Protein AF-A0A8S1RWG5-F1 (afdb_monomer)

Sequence (247 aa):
MQQREMSEEVRNANPYSRLMALKRMGIVENYQQIKEFTVLVVGVGGVGSVLCELLTRCGIGKLIMYDYDKVELANMNRHLIDASWRNCMFCICRLCCCQGVCSIITNNYGHYCSQNTLKYLLGFGQTTFFLGYNALADFFLKYAIMPNPECKDHNCLKRQNLNSEKLRLNKLQKRKEQSQQKQQIVHTENEWGIEVVPDDISINETQIQQQLLNQQPQQESQQQQTNNTNKDNNYLENLMNQLKSLQ

Mean predicted aligned error: 16.07 Å

Secondary structure (DSSP, 8-state):
----PPP----TT-TTHHHHHHHHTTS-TTGGGGGT-EEEEE--SHHHHHHHHHHHHTT-SEEEEE--PPP-GGGTTT-S--S-TTS-S--GGGGGGT--HHHHHHHHHHHHHHHHHHHHHHT-S---SEEEEETTTTEEEEE-PPPPTT-S-HHHHHHHHHHHHHHHHHHHHHHHHHTS--PPPPPS--TT------TT----HHHHHHHHHT-S-------------SSSHHHHHHHHHHHHTT-

pLDDT: mean 74.71, std 20.02, range [26.48, 96.38]

Radius of gyration: 32.74 Å; Cα contacts (8 Å, |Δi|>4): 174; chains: 1; bounding box: 59×53×99 Å

Organism: NCBI:txid65129

Structure (mmCIF, N/CA/C/O backbone):
data_AF-A0A8S1RWG5-F1
#
_entry.id   AF-A0A8S1RWG5-F1
#
loop_
_atom_site.group_PDB
_atom_site.id
_atom_site.type_symbol
_atom_site.label_atom_id
_atom_site.label_alt_id
_atom_site.label_comp_id
_atom_site.label_asym_id
_atom_site.label_entity_id
_atom_site.label_seq_id
_atom_site.pdbx_PDB_ins_code
_atom_site.Cartn_x
_atom_site.Cartn_y
_atom_site.Cartn_z
_atom_site.occupancy
_atom_site.B_iso_or_equiv
_atom_site.auth_seq_id
_atom_site.auth_comp_id
_atom_site.auth_asym_id
_atom_site.auth_atom_id
_atom_site.pdbx_PDB_model_num
ATOM 1 N N . MET A 1 1 ? -12.663 -18.186 -10.991 1.00 42.69 1 MET A N 1
ATOM 2 C CA . MET A 1 1 ? -12.024 -18.446 -9.682 1.00 42.69 1 MET A CA 1
ATOM 3 C C . MET A 1 1 ? -13.078 -18.227 -8.614 1.00 42.69 1 MET A C 1
ATOM 5 O O . MET A 1 1 ? -13.566 -17.113 -8.509 1.00 42.69 1 MET A O 1
ATOM 9 N N . GLN A 1 2 ? -13.495 -19.268 -7.893 1.00 44.81 2 GLN A N 1
ATOM 10 C CA . GLN A 1 2 ? -14.388 -19.096 -6.744 1.00 44.81 2 GLN A CA 1
ATOM 11 C C . GLN A 1 2 ? -13.654 -18.255 -5.694 1.00 44.81 2 GLN A C 1
ATOM 13 O O . GLN A 1 2 ? -12.581 -18.653 -5.234 1.00 44.81 2 GLN A O 1
ATOM 18 N N . GLN A 1 3 ? -14.193 -17.083 -5.354 1.00 53.53 3 GLN A N 1
ATOM 19 C CA . GLN A 1 3 ? -13.714 -16.298 -4.222 1.00 53.53 3 GLN A CA 1
ATOM 20 C C . GLN A 1 3 ? -13.961 -17.124 -2.957 1.00 53.53 3 GLN A C 1
ATOM 22 O O . GLN A 1 3 ? -15.071 -17.179 -2.442 1.00 53.53 3 GLN A O 1
ATOM 27 N N . ARG A 1 4 ? -12.930 -17.830 -2.482 1.00 63.19 4 ARG A N 1
ATOM 28 C CA . ARG A 1 4 ? -12.970 -18.445 -1.155 1.00 63.19 4 ARG A CA 1
ATOM 29 C C . ARG A 1 4 ? -12.973 -17.310 -0.138 1.00 63.19 4 ARG A C 1
ATOM 31 O O . ARG A 1 4 ? -11.985 -16.573 -0.038 1.00 63.19 4 ARG A O 1
ATOM 38 N N . GLU A 1 5 ? -14.087 -17.162 0.560 1.00 77.38 5 GLU A N 1
ATOM 39 C CA . GLU A 1 5 ? -14.247 -16.301 1.730 1.00 77.38 5 GLU A CA 1
ATOM 40 C C . GLU A 1 5 ? -13.073 -16.520 2.705 1.00 77.38 5 GLU A C 1
ATOM 42 O O . GLU A 1 5 ? -12.556 -17.636 2.821 1.00 77.38 5 GLU A O 1
ATOM 47 N N . MET A 1 6 ? -12.556 -15.459 3.335 1.00 83.19 6 MET A N 1
ATOM 48 C CA . MET A 1 6 ? -11.468 -15.621 4.308 1.00 83.19 6 MET A CA 1
ATOM 49 C C . MET A 1 6 ? -12.055 -15.949 5.673 1.00 83.19 6 MET A C 1
ATOM 51 O O . MET A 1 6 ? -12.774 -15.136 6.242 1.00 83.19 6 MET A O 1
ATOM 55 N N . SER A 1 7 ? -11.715 -17.117 6.216 1.00 84.75 7 SER A N 1
ATOM 56 C CA . SER A 1 7 ? -12.201 -17.514 7.533 1.00 84.75 7 SER A CA 1
ATOM 57 C C . SER A 1 7 ? -11.527 -16.715 8.651 1.00 84.75 7 SER A C 1
ATOM 59 O O . SER A 1 7 ? -10.312 -16.503 8.657 1.00 84.75 7 SER A O 1
ATOM 61 N N . GLU A 1 8 ? -12.320 -16.316 9.644 1.00 85.81 8 GLU A N 1
ATOM 62 C CA . GLU A 1 8 ? -11.833 -15.656 10.862 1.00 85.81 8 GLU A CA 1
ATOM 63 C C . GLU A 1 8 ? -11.403 -16.654 11.952 1.00 85.81 8 GLU A C 1
ATOM 65 O O . GLU A 1 8 ? -10.972 -16.268 13.040 1.00 85.81 8 GLU A O 1
ATOM 70 N N . GLU A 1 9 ? -11.550 -17.955 11.705 1.00 87.81 9 GLU A N 1
ATOM 71 C CA . GLU A 1 9 ? -11.233 -18.985 12.689 1.00 87.81 9 GLU A CA 1
ATOM 72 C C . GLU A 1 9 ? -9.752 -18.937 13.088 1.00 87.81 9 GLU A C 1
ATOM 74 O O . GLU A 1 9 ? -8.850 -18.987 12.243 1.00 87.81 9 GLU A O 1
ATOM 79 N N . VAL A 1 10 ? -9.497 -18.888 14.397 1.00 89.56 10 VAL A N 1
ATOM 80 C CA . VAL A 1 10 ? -8.142 -18.909 14.954 1.00 89.56 10 VAL A CA 1
ATOM 81 C C . VAL A 1 10 ? -7.697 -20.362 15.062 1.00 89.56 10 VAL A C 1
ATOM 83 O O . VAL A 1 10 ? -7.923 -21.037 16.061 1.00 89.56 10 VAL A O 1
ATOM 86 N N . ARG A 1 11 ? -7.103 -20.861 13.979 1.00 88.50 11 ARG A N 1
ATOM 87 C CA . ARG A 1 11 ? -6.517 -22.202 13.888 1.00 88.50 11 ARG A CA 1
ATOM 88 C C . ARG A 1 11 ? -5.131 -22.101 13.270 1.00 88.50 11 ARG A C 1
ATOM 90 O O . ARG A 1 11 ? -4.918 -21.286 12.377 1.00 88.50 11 ARG A O 1
ATOM 97 N N . ASN A 1 12 ? -4.224 -22.991 13.666 1.00 84.94 12 ASN A N 1
ATOM 98 C CA . ASN A 1 12 ? -2.865 -23.038 13.111 1.00 84.94 12 ASN A CA 1
ATOM 99 C C . ASN A 1 12 ? -2.847 -23.281 11.592 1.00 84.94 12 ASN A C 1
ATOM 101 O O . ASN A 1 12 ? -1.947 -22.812 10.905 1.00 84.94 12 ASN A O 1
ATOM 105 N N . ALA A 1 13 ? -3.859 -23.974 11.061 1.00 88.38 13 ALA A N 1
ATOM 106 C CA . ALA A 1 13 ? -4.005 -24.222 9.629 1.00 88.38 13 ALA A CA 1
ATOM 107 C C . ALA A 1 13 ? -4.481 -22.994 8.828 1.00 88.38 13 ALA A C 1
ATOM 109 O O . ALA A 1 13 ? -4.369 -22.998 7.605 1.00 88.38 13 ALA A O 1
ATOM 110 N N . ASN A 1 14 ? -5.028 -21.958 9.482 1.00 88.19 14 ASN A N 1
ATOM 111 C CA . ASN A 1 14 ? -5.527 -20.762 8.807 1.00 88.19 14 ASN A CA 1
ATOM 112 C C . ASN A 1 14 ? -4.427 -19.684 8.724 1.00 88.19 14 ASN A C 1
ATOM 114 O O . ASN A 1 14 ? -4.147 -19.025 9.737 1.00 88.19 14 ASN A O 1
ATOM 118 N N . PRO A 1 15 ? -3.845 -19.428 7.535 1.00 86.12 15 PRO A N 1
ATOM 119 C CA . PRO A 1 15 ? -2.796 -18.422 7.375 1.00 86.12 15 PRO A CA 1
ATOM 120 C C . PRO A 1 15 ? -3.308 -16.987 7.581 1.00 86.12 15 PRO A C 1
ATOM 122 O O . PRO A 1 15 ? -2.517 -16.103 7.904 1.00 86.12 15 PRO A O 1
ATOM 125 N N . TYR A 1 16 ? -4.618 -16.749 7.445 1.00 89.00 16 TYR A N 1
ATOM 126 C CA . TYR A 1 16 ? -5.237 -15.425 7.570 1.00 89.00 16 TYR A CA 1
ATOM 127 C C . TYR A 1 16 ? -5.760 -15.122 8.977 1.00 89.00 16 TYR A C 1
ATOM 129 O O . TYR A 1 16 ? -6.213 -14.008 9.223 1.00 89.00 16 TYR A O 1
ATOM 137 N N . SER A 1 17 ? -5.673 -16.070 9.916 1.00 90.00 17 SER A N 1
ATOM 138 C CA . SER A 1 17 ? -6.213 -15.934 11.279 1.00 90.00 17 SER A CA 1
ATOM 139 C C . SER A 1 17 ? -5.764 -14.644 11.979 1.00 90.00 17 SER A C 1
ATOM 141 O O . SER A 1 17 ? -6.580 -13.917 12.543 1.00 90.00 17 SER A O 1
ATOM 143 N N . ARG A 1 18 ? -4.470 -14.312 11.886 1.00 90.00 18 ARG A N 1
ATOM 144 C CA . ARG A 1 18 ? -3.895 -13.088 12.473 1.00 90.00 18 ARG A CA 1
ATOM 145 C C . ARG A 1 18 ? -4.271 -11.820 11.712 1.00 90.00 18 ARG A C 1
ATOM 147 O O . ARG A 1 18 ? -4.408 -10.769 12.323 1.00 90.00 18 ARG A O 1
ATOM 154 N N . LEU A 1 19 ? -4.457 -11.910 10.398 1.00 90.31 19 LEU A N 1
ATOM 155 C CA . LEU A 1 19 ? -4.875 -10.769 9.582 1.00 90.31 19 LEU A CA 1
ATOM 156 C C . LEU A 1 19 ? -6.341 -10.419 9.854 1.00 90.31 19 LEU A C 1
ATOM 158 O O . LEU A 1 19 ? -6.677 -9.251 10.015 1.00 90.31 19 LEU A O 1
ATOM 162 N N . MET A 1 20 ? -7.190 -11.431 10.035 1.00 89.12 20 MET A N 1
ATOM 163 C CA . MET A 1 20 ? -8.587 -11.246 10.427 1.00 89.12 20 MET A CA 1
ATOM 164 C C . MET A 1 20 ? -8.773 -10.750 11.858 1.00 89.12 20 MET A C 1
ATOM 166 O O . MET A 1 20 ? -9.795 -10.139 12.166 1.00 89.12 20 MET A O 1
ATOM 170 N N . ALA A 1 21 ? -7.775 -10.913 12.726 1.00 89.62 21 ALA A N 1
ATOM 171 C CA . ALA A 1 21 ? -7.805 -10.291 14.044 1.00 89.62 21 ALA A CA 1
ATOM 172 C C . ALA A 1 21 ? -7.858 -8.751 13.965 1.00 89.62 21 ALA A C 1
ATOM 174 O O . ALA A 1 21 ? -8.457 -8.133 14.840 1.00 89.62 21 ALA A O 1
ATOM 175 N N . LEU A 1 22 ? -7.337 -8.129 12.896 1.00 89.44 22 LEU A N 1
ATOM 176 C CA . LEU A 1 22 ? -7.429 -6.674 12.686 1.00 89.44 22 LEU A CA 1
ATOM 177 C C . LEU A 1 22 ? -8.878 -6.185 12.574 1.00 89.44 22 LEU A C 1
ATOM 179 O O . LEU A 1 22 ? -9.184 -5.070 12.996 1.00 89.44 22 LEU A O 1
ATOM 183 N N . LYS A 1 23 ? -9.769 -7.036 12.050 1.00 89.19 23 LYS A N 1
ATOM 184 C CA . LYS A 1 23 ? -11.208 -6.773 12.012 1.00 89.19 23 LYS A CA 1
ATOM 185 C C . LYS A 1 23 ? -11.819 -6.804 13.406 1.00 89.19 23 LYS A C 1
ATOM 187 O O . LYS A 1 23 ? -12.571 -5.910 13.772 1.00 89.19 23 LYS A O 1
ATOM 192 N N . ARG A 1 24 ? -11.429 -7.785 14.225 1.00 87.69 24 ARG A N 1
ATOM 193 C CA . ARG A 1 24 ? -11.888 -7.904 15.621 1.00 87.69 24 ARG A CA 1
ATOM 194 C C . ARG A 1 24 ? -11.402 -6.764 16.509 1.00 87.69 24 ARG A C 1
ATOM 196 O O . ARG A 1 24 ? -12.114 -6.361 17.415 1.00 87.69 24 ARG A O 1
ATOM 203 N N . MET A 1 25 ? -10.209 -6.243 16.236 1.00 89.25 25 MET A N 1
ATOM 204 C CA . MET A 1 25 ? -9.644 -5.088 16.939 1.00 89.25 25 MET A CA 1
ATOM 205 C C . MET A 1 25 ? -10.265 -3.751 16.502 1.00 89.25 25 MET A C 1
ATOM 207 O O . MET A 1 25 ? -9.898 -2.717 17.049 1.00 89.25 25 MET A O 1
ATOM 211 N N . GLY A 1 26 ? -11.155 -3.743 15.503 1.00 87.50 26 GLY A N 1
ATOM 212 C CA . GLY A 1 26 ? -11.757 -2.514 14.982 1.00 87.50 26 GLY A CA 1
ATOM 213 C C . GLY A 1 26 ? -10.783 -1.618 14.209 1.00 87.50 26 GLY A C 1
ATOM 214 O O . GLY A 1 26 ? -11.079 -0.450 13.989 1.00 87.50 26 GLY A O 1
ATOM 215 N N . ILE A 1 27 ? -9.622 -2.140 13.791 1.00 90.31 27 ILE A N 1
ATOM 216 C CA . ILE A 1 27 ? -8.643 -1.374 13.001 1.00 90.31 27 ILE A CA 1
ATOM 217 C C . ILE A 1 27 ? -9.101 -1.290 11.542 1.00 90.31 27 ILE A C 1
ATOM 219 O O . ILE A 1 27 ? -8.964 -0.248 10.908 1.00 90.31 27 ILE A O 1
ATOM 223 N N . VAL A 1 28 ? -9.628 -2.394 11.005 1.00 90.19 28 VAL A N 1
ATOM 224 C CA . VAL A 1 28 ? -10.109 -2.495 9.622 1.00 90.19 28 VAL A CA 1
ATOM 225 C C . VAL A 1 28 ? -11.505 -3.100 9.624 1.00 90.19 28 VAL A C 1
ATOM 227 O O . VAL A 1 28 ? -11.661 -4.257 9.993 1.00 90.19 28 VAL A O 1
ATOM 230 N N . GLU A 1 29 ? -12.515 -2.367 9.162 1.00 87.62 29 GLU A N 1
ATOM 231 C CA . GLU A 1 29 ? -13.905 -2.852 9.167 1.00 87.62 29 GLU A CA 1
ATOM 232 C C . GLU A 1 29 ? -14.101 -4.093 8.282 1.00 87.62 29 GLU A C 1
ATOM 234 O O . GLU A 1 29 ? -14.729 -5.075 8.685 1.00 87.62 29 GLU A O 1
ATOM 239 N N . ASN A 1 30 ? -13.528 -4.076 7.074 1.00 89.69 30 ASN A N 1
ATOM 240 C CA . ASN A 1 30 ? -13.668 -5.159 6.108 1.00 89.69 30 ASN A CA 1
ATOM 241 C C . ASN A 1 30 ? -12.330 -5.543 5.465 1.00 89.69 30 ASN A C 1
ATOM 243 O O . ASN A 1 30 ? -12.013 -5.163 4.340 1.00 89.69 30 ASN A O 1
ATOM 247 N N . TYR A 1 31 ? -11.552 -6.368 6.169 1.00 91.56 31 TYR A N 1
ATOM 248 C CA . TYR A 1 31 ? -10.275 -6.865 5.649 1.00 91.56 31 TYR A CA 1
ATOM 249 C C . TYR A 1 31 ? -10.434 -7.710 4.370 1.00 91.56 31 TYR A C 1
ATOM 251 O O . TYR A 1 31 ? -9.518 -7.786 3.554 1.00 91.56 31 TYR A O 1
ATOM 259 N N . GLN A 1 32 ? -11.597 -8.337 4.150 1.00 90.62 32 GLN A N 1
ATOM 260 C CA . GLN A 1 32 ? -11.806 -9.232 3.010 1.00 90.62 32 GLN A CA 1
ATOM 261 C C . GLN A 1 32 ? -11.739 -8.531 1.650 1.00 90.62 32 GLN A C 1
ATOM 263 O O . GLN A 1 32 ? -11.340 -9.164 0.668 1.00 90.62 32 GLN A O 1
ATOM 268 N N . GLN A 1 33 ? -12.011 -7.224 1.614 1.00 91.50 33 GLN A N 1
ATOM 269 C CA . GLN A 1 33 ? -11.885 -6.388 0.417 1.00 91.50 33 GLN A CA 1
ATOM 270 C C . GLN A 1 33 ? -10.485 -6.441 -0.208 1.00 91.50 33 GLN A C 1
ATOM 272 O O . GLN A 1 33 ? -10.346 -6.216 -1.408 1.00 91.50 33 GLN A O 1
ATOM 277 N N . ILE A 1 34 ? -9.443 -6.826 0.547 1.00 93.25 34 ILE A N 1
ATOM 278 C CA . ILE A 1 34 ? -8.084 -6.959 0.001 1.00 93.25 34 ILE A CA 1
ATOM 279 C C . ILE A 1 34 ? -8.013 -7.911 -1.209 1.00 93.25 34 ILE A C 1
ATOM 281 O O . ILE A 1 34 ? -7.196 -7.721 -2.110 1.00 93.25 34 ILE A O 1
ATOM 285 N N . LYS A 1 35 ? -8.922 -8.892 -1.282 1.00 92.06 35 LYS A N 1
ATOM 286 C CA . LYS A 1 35 ? -9.007 -9.867 -2.378 1.00 92.06 35 LYS A CA 1
ATOM 287 C C . LYS A 1 35 ? -9.623 -9.316 -3.663 1.00 92.06 35 LYS A C 1
ATOM 289 O O . LYS A 1 35 ? -9.551 -9.978 -4.694 1.00 92.06 35 LYS A O 1
ATOM 294 N N . GLU A 1 36 ? -10.250 -8.149 -3.617 1.00 93.75 36 GLU A N 1
ATOM 295 C CA . GLU A 1 36 ? -10.865 -7.517 -4.789 1.00 93.75 36 GLU A CA 1
ATOM 296 C C . GLU A 1 36 ? -9.874 -6.607 -5.517 1.00 93.75 36 GLU A C 1
ATOM 298 O O . GLU A 1 36 ? -9.983 -6.382 -6.724 1.00 93.75 36 GLU A O 1
ATOM 303 N N . PHE A 1 37 ? -8.859 -6.120 -4.803 1.00 95.44 37 PHE A N 1
ATOM 304 C CA . PHE A 1 37 ? -7.878 -5.213 -5.369 1.00 95.44 37 PHE A CA 1
ATOM 305 C C . PHE A 1 37 ? -6.845 -5.934 -6.238 1.00 95.44 37 PHE A C 1
ATOM 307 O O . PHE A 1 37 ? -6.380 -7.042 -5.951 1.00 95.44 37 PHE A O 1
ATOM 314 N N . THR A 1 38 ? -6.456 -5.247 -7.311 1.00 96.19 38 THR A N 1
ATOM 315 C CA . THR A 1 38 ? -5.342 -5.629 -8.178 1.00 96.19 38 THR A CA 1
ATOM 316 C C . THR A 1 38 ? -4.241 -4.587 -8.057 1.00 96.19 38 THR A C 1
ATOM 318 O O . THR A 1 38 ? -4.502 -3.398 -8.232 1.00 96.19 38 THR A O 1
ATOM 321 N N . VAL A 1 39 ? -3.012 -5.026 -7.788 1.00 95.75 39 VAL A N 1
ATOM 322 C CA . VAL A 1 39 ? -1.841 -4.143 -7.681 1.00 95.75 39 VAL A CA 1
ATOM 323 C C . VAL A 1 39 ? -0.865 -4.460 -8.809 1.00 95.75 39 VAL A C 1
ATOM 325 O O . VAL A 1 39 ? -0.524 -5.620 -9.028 1.00 95.75 39 VAL A O 1
ATOM 328 N N . LEU A 1 40 ? -0.421 -3.427 -9.528 1.00 96.38 40 LEU A N 1
ATOM 329 C CA . LEU A 1 40 ? 0.671 -3.506 -10.499 1.00 96.38 40 LEU A CA 1
ATOM 330 C C . LEU A 1 40 ? 1.962 -3.019 -9.834 1.00 96.38 40 LEU A C 1
ATOM 332 O O . LEU A 1 40 ? 2.017 -1.887 -9.357 1.00 96.38 40 LEU A O 1
ATOM 336 N N . VAL A 1 41 ? 2.994 -3.857 -9.838 1.00 93.75 41 VAL A N 1
ATOM 337 C CA . VAL A 1 41 ? 4.344 -3.530 -9.375 1.00 93.75 41 VAL A CA 1
ATOM 338 C C . VAL A 1 41 ? 5.266 -3.492 -10.589 1.00 93.75 41 VAL A C 1
ATOM 340 O O . VAL A 1 41 ? 5.422 -4.490 -11.293 1.00 93.75 41 VAL A O 1
ATOM 343 N N . VAL A 1 42 ? 5.858 -2.325 -10.838 1.00 94.94 42 VAL A N 1
ATOM 344 C CA . VAL A 1 42 ? 6.838 -2.105 -11.908 1.00 94.94 42 VAL A CA 1
ATOM 345 C C . VAL A 1 42 ? 8.224 -2.034 -11.272 1.00 94.94 42 VAL A C 1
ATOM 347 O O . VAL A 1 42 ? 8.480 -1.147 -10.460 1.00 94.94 42 VAL A O 1
ATOM 350 N N . GLY A 1 43 ? 9.092 -2.977 -11.631 1.00 90.75 43 GLY A N 1
ATOM 351 C CA . GLY A 1 43 ? 10.394 -3.219 -11.014 1.00 90.75 43 GLY A CA 1
ATOM 352 C C . GLY A 1 43 ? 10.291 -4.154 -9.807 1.00 90.75 43 GLY A C 1
ATOM 353 O O . GLY A 1 43 ? 9.877 -3.746 -8.721 1.00 90.75 43 GLY A O 1
ATOM 354 N N . VAL A 1 44 ? 10.724 -5.405 -9.968 1.00 88.06 44 VAL A N 1
ATOM 355 C CA . VAL A 1 44 ? 10.771 -6.450 -8.928 1.00 88.06 44 VAL A CA 1
ATOM 356 C C . VAL A 1 44 ? 12.211 -6.606 -8.423 1.00 88.06 44 VAL A C 1
ATOM 358 O O . VAL A 1 44 ? 12.742 -7.699 -8.247 1.00 88.06 44 VAL A O 1
ATOM 361 N N . GLY A 1 45 ? 12.822 -5.449 -8.150 1.00 84.69 45 GLY A N 1
ATOM 362 C CA . GLY A 1 45 ? 14.161 -5.303 -7.592 1.00 84.69 45 GLY A CA 1
ATOM 363 C C . GLY A 1 45 ? 14.256 -5.713 -6.114 1.00 84.69 45 GLY A C 1
ATOM 364 O O . GLY A 1 45 ? 13.433 -6.460 -5.584 1.00 84.69 45 GLY A O 1
ATOM 365 N N . GLY A 1 46 ? 15.193 -5.117 -5.370 1.00 83.94 46 GLY A N 1
ATOM 366 C CA . GLY A 1 46 ? 15.283 -5.346 -3.920 1.00 83.94 46 GLY A CA 1
ATOM 367 C C . GLY A 1 46 ? 14.021 -4.925 -3.156 1.00 83.94 46 GLY A C 1
ATOM 368 O O . GLY A 1 46 ? 13.402 -5.736 -2.480 1.00 83.94 46 GLY A O 1
ATOM 369 N N . VAL A 1 47 ? 13.554 -3.686 -3.345 1.00 89.62 47 VAL A N 1
ATOM 370 C CA . VAL A 1 47 ? 12.312 -3.197 -2.703 1.00 89.62 47 VAL A CA 1
ATOM 371 C C . VAL A 1 47 ? 11.068 -3.874 -3.289 1.00 89.62 47 VAL A C 1
ATOM 373 O O . VAL A 1 47 ? 10.155 -4.251 -2.557 1.00 89.62 47 VAL A O 1
ATOM 376 N N . GLY A 1 48 ? 11.031 -4.027 -4.617 1.00 89.38 48 GLY A N 1
ATOM 377 C CA . GLY A 1 48 ? 9.880 -4.573 -5.334 1.00 89.38 48 GLY A CA 1
ATOM 378 C C . GLY A 1 48 ? 9.598 -6.034 -4.991 1.00 89.38 48 GLY A C 1
ATOM 379 O O . GLY A 1 48 ? 8.441 -6.391 -4.783 1.00 89.38 48 GLY A O 1
ATOM 380 N N . SER A 1 49 ? 10.639 -6.864 -4.861 1.00 87.50 49 SER A N 1
ATOM 381 C CA . SER A 1 49 ? 10.490 -8.271 -4.465 1.00 87.50 49 SER A CA 1
ATOM 382 C C . SER A 1 49 ? 9.894 -8.418 -3.061 1.00 87.50 49 SER A C 1
ATOM 384 O O . SER A 1 49 ? 8.936 -9.172 -2.885 1.00 87.50 49 SER A O 1
ATOM 386 N N . VAL A 1 50 ? 10.365 -7.625 -2.092 1.00 89.69 50 VAL A N 1
ATOM 387 C CA . VAL A 1 50 ? 9.815 -7.587 -0.724 1.00 89.69 50 VAL A CA 1
ATOM 388 C C . VAL A 1 50 ? 8.364 -7.107 -0.727 1.00 89.69 50 VAL A C 1
ATOM 390 O O . VAL A 1 50 ? 7.501 -7.720 -0.102 1.00 89.69 50 VAL A O 1
ATOM 393 N N . LEU A 1 51 ? 8.059 -6.035 -1.466 1.00 92.56 51 LEU A N 1
ATOM 394 C CA . LEU A 1 51 ? 6.694 -5.519 -1.593 1.00 92.56 51 LEU A CA 1
ATOM 395 C C . LEU A 1 51 ? 5.737 -6.586 -2.144 1.00 92.56 51 LEU A C 1
ATOM 397 O O . LEU A 1 51 ? 4.651 -6.782 -1.597 1.00 92.56 51 LEU A O 1
ATOM 401 N N . CYS A 1 52 ? 6.143 -7.289 -3.204 1.00 91.81 52 CYS A N 1
ATOM 402 C CA . CYS A 1 52 ? 5.352 -8.355 -3.813 1.00 91.81 52 CYS A CA 1
ATOM 403 C C . CYS A 1 52 ? 5.079 -9.495 -2.826 1.00 91.81 52 CYS A C 1
ATOM 405 O O . CYS A 1 52 ? 3.942 -9.963 -2.724 1.00 91.81 52 CYS A O 1
ATOM 407 N N . GLU A 1 53 ? 6.095 -9.917 -2.071 1.00 89.19 53 GLU A N 1
ATOM 408 C CA . GLU A 1 53 ? 5.946 -10.953 -1.051 1.00 89.19 53 GLU A CA 1
ATOM 409 C C . GLU A 1 53 ? 4.952 -10.525 0.037 1.00 89.19 53 GLU A C 1
ATOM 411 O O . GLU A 1 53 ? 4.017 -11.266 0.350 1.00 89.19 53 GLU A O 1
ATOM 416 N N . LEU A 1 54 ? 5.113 -9.319 0.588 1.00 92.31 54 LEU A N 1
ATOM 417 C CA . LEU A 1 54 ? 4.256 -8.807 1.657 1.00 92.31 54 LEU A CA 1
ATOM 418 C C . LEU A 1 54 ? 2.799 -8.682 1.201 1.00 92.31 54 LEU A C 1
ATOM 420 O O . LEU A 1 54 ? 1.901 -9.164 1.890 1.00 92.31 54 LEU A O 1
ATOM 424 N N . LEU A 1 55 ? 2.553 -8.120 0.014 1.00 92.88 55 LEU A N 1
ATOM 425 C CA . LEU A 1 55 ? 1.201 -8.018 -0.546 1.00 92.88 55 LEU A CA 1
ATOM 426 C C . LEU A 1 55 ? 0.573 -9.397 -0.790 1.00 92.88 55 LEU A C 1
ATOM 428 O O . LEU A 1 55 ? -0.614 -9.595 -0.521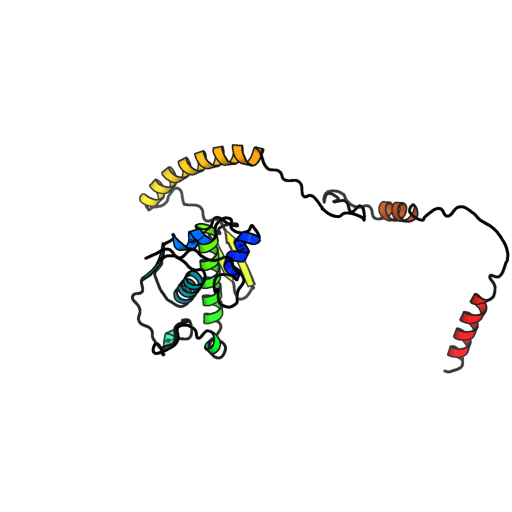 1.00 92.88 55 LEU A O 1
ATOM 432 N N . THR A 1 56 ? 1.371 -10.368 -1.241 1.00 92.25 56 THR A N 1
ATOM 433 C CA . THR A 1 56 ? 0.919 -11.754 -1.426 1.00 92.25 56 THR A CA 1
ATOM 434 C C . THR A 1 56 ? 0.541 -12.393 -0.088 1.00 92.25 56 THR A C 1
ATOM 436 O O . THR A 1 56 ? -0.515 -13.016 0.019 1.00 92.25 56 THR A O 1
ATOM 439 N N . ARG A 1 57 ? 1.345 -12.187 0.964 1.00 91.31 57 ARG A N 1
ATOM 440 C CA . ARG A 1 57 ? 1.060 -12.669 2.330 1.00 91.31 57 ARG A CA 1
ATOM 441 C C . ARG A 1 57 ? -0.196 -12.037 2.927 1.00 91.31 57 ARG A C 1
ATOM 443 O O . ARG A 1 57 ? -0.934 -12.721 3.630 1.00 91.31 57 ARG A O 1
ATOM 450 N N . CYS A 1 58 ? -0.462 -10.769 2.620 1.00 91.81 58 CYS A N 1
ATOM 451 C CA . CYS A 1 58 ? -1.698 -10.086 3.010 1.00 91.81 58 CYS A CA 1
ATOM 452 C C . CYS A 1 58 ? -2.939 -10.599 2.264 1.00 91.81 58 CYS A C 1
ATOM 454 O O . CYS A 1 58 ? -4.058 -10.302 2.670 1.00 91.81 58 CYS A O 1
ATOM 456 N N . GLY A 1 59 ? -2.762 -11.387 1.200 1.00 91.38 59 GLY A N 1
ATOM 457 C CA . GLY A 1 59 ? -3.866 -11.956 0.434 1.00 91.38 59 GLY A CA 1
ATOM 458 C C . GLY A 1 59 ? -4.461 -10.992 -0.588 1.00 91.38 59 GLY A C 1
ATOM 459 O O . GLY A 1 59 ? -5.676 -11.014 -0.788 1.00 91.38 59 GLY A O 1
ATOM 460 N N . ILE A 1 60 ? -3.629 -10.159 -1.230 1.00 93.75 60 ILE A N 1
ATOM 461 C CA . ILE A 1 60 ? -4.065 -9.332 -2.362 1.00 93.75 60 ILE A CA 1
ATOM 462 C C . ILE A 1 60 ? -4.708 -10.203 -3.452 1.00 93.75 60 ILE A C 1
ATOM 464 O O . ILE A 1 60 ? -4.238 -11.306 -3.735 1.00 93.75 60 ILE A O 1
ATOM 468 N N . GLY A 1 61 ? -5.783 -9.711 -4.067 1.00 92.38 61 GLY A N 1
ATOM 469 C CA . GLY A 1 61 ? -6.545 -10.467 -5.063 1.00 92.38 61 GLY A CA 1
ATOM 470 C C . GLY A 1 61 ? -5.727 -10.872 -6.281 1.00 92.38 61 GLY A C 1
ATOM 471 O O . GLY A 1 61 ? -5.690 -12.040 -6.672 1.00 92.38 61 GLY A O 1
ATOM 472 N N . LYS A 1 62 ? -5.061 -9.888 -6.886 1.00 94.19 62 LYS A N 1
ATOM 473 C CA . LYS A 1 62 ? -4.200 -10.097 -8.050 1.00 94.19 62 LYS A CA 1
ATOM 474 C C . LYS A 1 62 ? -2.988 -9.180 -7.984 1.00 94.19 62 LYS A C 1
ATOM 476 O O . LYS A 1 62 ? -3.114 -7.974 -7.784 1.00 94.19 62 LYS A O 1
ATOM 481 N N . LEU A 1 63 ? -1.815 -9.756 -8.214 1.00 93.69 63 LEU A N 1
ATOM 482 C CA . LEU A 1 63 ? -0.563 -9.024 -8.333 1.00 93.69 63 LEU A CA 1
ATOM 483 C C . LEU A 1 63 ? -0.067 -9.135 -9.775 1.00 93.69 63 LEU A C 1
ATOM 485 O O . LEU A 1 63 ? 0.069 -10.236 -10.306 1.00 93.69 63 LEU A O 1
ATOM 489 N N . ILE A 1 64 ? 0.159 -7.995 -10.421 1.00 94.38 64 ILE A N 1
ATOM 490 C CA . ILE A 1 64 ? 0.772 -7.915 -11.746 1.00 94.38 64 ILE A CA 1
ATOM 491 C C . ILE A 1 64 ? 2.187 -7.399 -11.534 1.00 94.38 64 ILE A C 1
ATOM 493 O O . ILE A 1 64 ? 2.375 -6.349 -10.931 1.00 94.38 64 ILE A O 1
ATOM 497 N N . MET A 1 65 ? 3.174 -8.145 -12.008 1.00 92.75 65 MET A N 1
ATOM 498 C CA . MET A 1 65 ? 4.584 -7.797 -11.877 1.00 92.75 65 MET A CA 1
ATOM 499 C C . MET A 1 65 ? 5.153 -7.529 -13.264 1.00 92.75 65 MET A C 1
ATOM 501 O O . MET A 1 65 ? 4.930 -8.321 -14.180 1.00 92.75 65 MET A O 1
ATOM 505 N N . TYR A 1 66 ? 5.868 -6.419 -13.416 1.00 92.56 66 TYR A N 1
ATOM 506 C CA . TYR A 1 66 ? 6.562 -6.067 -14.648 1.00 92.56 66 TYR A CA 1
ATOM 507 C C . TYR A 1 66 ? 8.015 -5.723 -14.332 1.00 92.56 66 TYR A C 1
ATOM 509 O O . TYR A 1 66 ? 8.273 -4.749 -13.628 1.00 92.56 66 TYR A O 1
ATOM 517 N N . ASP A 1 67 ? 8.950 -6.513 -14.851 1.00 89.88 67 ASP A N 1
ATOM 518 C CA . ASP A 1 67 ? 10.388 -6.272 -14.749 1.00 89.88 67 ASP A CA 1
ATOM 519 C C . ASP A 1 67 ? 11.056 -6.613 -16.086 1.00 89.88 67 ASP A C 1
ATOM 521 O O . ASP A 1 67 ? 10.629 -7.543 -16.773 1.00 89.88 67 ASP A O 1
ATOM 525 N N . TYR A 1 68 ? 12.064 -5.834 -16.464 1.00 88.00 68 TYR A N 1
ATOM 526 C CA . TYR A 1 68 ? 12.849 -6.048 -17.679 1.00 88.00 68 TYR A CA 1
ATOM 527 C C . TYR A 1 68 ? 14.191 -6.734 -17.381 1.00 88.00 68 TYR A C 1
ATOM 529 O O . TYR A 1 68 ? 14.795 -7.327 -18.278 1.00 88.00 68 TYR A O 1
ATOM 537 N N . ASP A 1 69 ? 14.645 -6.684 -16.128 1.00 82.50 69 ASP A N 1
ATOM 538 C CA . ASP A 1 69 ? 15.950 -7.198 -15.733 1.00 82.50 69 ASP A CA 1
ATOM 539 C C . ASP A 1 69 ? 15.919 -8.707 -15.451 1.00 82.50 69 ASP A C 1
ATOM 541 O O . ASP A 1 69 ? 14.895 -9.304 -15.106 1.00 82.50 69 ASP A O 1
ATOM 545 N N . LYS A 1 70 ? 17.083 -9.348 -15.595 1.00 79.12 70 LYS A N 1
ATOM 546 C CA . LYS A 1 70 ? 17.289 -10.755 -15.230 1.00 79.12 70 LYS A CA 1
ATOM 547 C C . LYS A 1 70 ? 17.908 -10.860 -13.838 1.00 79.12 70 LYS A C 1
ATOM 549 O O . LYS A 1 70 ? 18.644 -9.983 -13.389 1.00 79.12 70 LYS A O 1
ATOM 554 N N . VAL A 1 71 ? 17.633 -11.971 -13.155 1.00 77.19 71 VAL A N 1
ATOM 555 C CA . VAL A 1 71 ? 18.256 -12.265 -11.860 1.00 77.19 71 VAL A CA 1
ATOM 556 C C . VAL A 1 71 ? 19.725 -12.624 -12.081 1.00 77.19 71 VAL A C 1
ATOM 558 O O . VAL A 1 71 ? 20.040 -13.581 -12.786 1.00 77.19 71 VAL A O 1
ATOM 561 N N . GLU A 1 72 ? 20.615 -11.865 -11.448 1.00 74.56 72 GLU A N 1
ATOM 562 C CA . GLU A 1 72 ? 22.065 -12.058 -11.496 1.00 74.56 72 GLU A CA 1
ATOM 563 C C . GLU A 1 72 ? 22.623 -12.253 -10.085 1.00 74.56 72 GLU A C 1
ATOM 565 O O . GLU A 1 72 ? 22.083 -11.723 -9.111 1.00 74.56 72 GLU A O 1
ATOM 570 N N . LEU A 1 73 ? 23.751 -12.962 -9.967 1.00 73.50 73 LEU A N 1
ATOM 571 C CA . LEU A 1 73 ? 24.397 -13.231 -8.675 1.00 73.50 73 LEU A CA 1
ATOM 572 C C . LEU A 1 73 ? 24.792 -11.948 -7.927 1.00 73.50 73 LEU A C 1
ATOM 574 O O . LEU A 1 73 ? 24.671 -11.887 -6.706 1.00 73.50 73 LEU A O 1
ATOM 578 N N . ALA A 1 74 ? 25.181 -10.895 -8.652 1.00 69.62 74 ALA A N 1
ATOM 579 C CA . ALA A 1 74 ? 25.475 -9.582 -8.073 1.00 69.62 74 ALA A CA 1
ATOM 580 C C . ALA A 1 74 ? 24.260 -8.950 -7.369 1.00 69.62 74 ALA A C 1
ATOM 582 O O . ALA A 1 74 ? 24.413 -8.071 -6.524 1.00 69.62 74 ALA A O 1
ATOM 583 N N . ASN A 1 75 ? 23.051 -9.409 -7.697 1.00 68.44 75 ASN A N 1
ATOM 584 C CA . ASN A 1 75 ? 21.803 -8.868 -7.188 1.00 68.44 75 ASN A CA 1
ATOM 585 C C . ASN A 1 75 ? 21.242 -9.672 -5.997 1.00 68.44 75 ASN A C 1
ATOM 587 O O . ASN A 1 75 ? 20.225 -9.279 -5.423 1.00 68.44 75 ASN A O 1
ATOM 591 N N . MET A 1 76 ? 21.912 -10.752 -5.583 1.00 67.38 76 MET A N 1
ATOM 592 C CA . MET A 1 76 ? 21.521 -11.614 -4.452 1.00 67.38 76 MET A CA 1
ATOM 593 C C . MET A 1 76 ? 21.663 -10.939 -3.082 1.00 67.38 76 MET A C 1
ATOM 595 O O . MET A 1 76 ? 21.080 -11.369 -2.091 1.00 67.38 76 MET A O 1
ATOM 599 N N . ASN A 1 77 ? 22.440 -9.861 -3.014 1.00 64.00 77 ASN A N 1
ATOM 600 C CA . ASN A 1 77 ? 22.642 -9.061 -1.808 1.00 64.00 77 ASN A CA 1
ATOM 601 C C . ASN A 1 77 ? 21.478 -8.106 -1.492 1.00 64.00 77 ASN A C 1
ATOM 603 O O . ASN A 1 77 ? 21.558 -7.385 -0.497 1.00 64.00 77 ASN A O 1
ATOM 607 N N . ARG A 1 78 ? 20.467 -8.030 -2.368 1.00 64.56 78 ARG A N 1
ATOM 608 C CA . ARG A 1 78 ? 19.314 -7.127 -2.234 1.00 64.56 78 ARG A CA 1
ATOM 609 C C . ARG A 1 78 ? 17.980 -7.755 -2.618 1.00 64.56 78 ARG A C 1
ATOM 611 O O . ARG A 1 78 ? 16.954 -7.239 -2.198 1.00 64.56 78 ARG A O 1
ATOM 618 N N . HIS A 1 79 ? 17.972 -8.811 -3.433 1.00 61.97 79 HIS A N 1
ATOM 619 C CA . HIS A 1 79 ? 16.750 -9.549 -3.740 1.00 61.97 79 HIS A CA 1
ATOM 620 C C . HIS A 1 79 ? 16.454 -10.587 -2.670 1.00 61.97 79 HIS A C 1
ATOM 622 O O . HIS A 1 79 ? 17.350 -11.240 -2.140 1.00 61.97 79 HIS A O 1
ATOM 628 N N . LEU A 1 80 ? 15.162 -10.792 -2.438 1.00 60.78 80 LEU A N 1
ATOM 629 C CA . LEU A 1 80 ? 14.665 -11.879 -1.603 1.00 60.78 80 LEU A CA 1
ATOM 630 C C . LEU A 1 80 ? 14.600 -13.225 -2.361 1.00 60.78 80 LEU A C 1
ATOM 632 O O . LEU A 1 80 ? 14.316 -14.269 -1.781 1.00 60.78 80 LEU A O 1
ATOM 636 N N . ILE A 1 81 ? 14.861 -13.198 -3.671 1.00 54.25 81 ILE A N 1
ATOM 637 C CA . ILE A 1 81 ? 14.760 -14.340 -4.577 1.00 54.25 81 ILE A CA 1
ATOM 638 C C . ILE A 1 81 ? 16.103 -15.080 -4.617 1.00 54.25 81 ILE A C 1
ATOM 640 O O . ILE A 1 81 ? 17.088 -14.539 -5.115 1.00 54.25 81 ILE A O 1
ATOM 644 N N . ASP A 1 82 ? 16.134 -16.320 -4.124 1.00 51.19 82 ASP A N 1
ATOM 645 C CA . ASP A 1 82 ? 17.285 -17.215 -4.285 1.00 51.19 82 ASP A CA 1
ATOM 646 C C . ASP A 1 82 ? 17.309 -17.834 -5.700 1.00 51.19 82 ASP A C 1
ATOM 648 O O . ASP A 1 82 ? 16.267 -18.161 -6.271 1.00 51.19 82 ASP A O 1
ATOM 652 N N . ALA A 1 83 ? 18.499 -18.036 -6.272 1.00 43.38 83 ALA A N 1
ATOM 653 C CA . ALA A 1 83 ? 18.705 -18.637 -7.595 1.00 43.38 83 ALA A CA 1
ATOM 654 C C . ALA A 1 83 ? 18.295 -20.129 -7.654 1.00 43.38 83 ALA A C 1
ATOM 656 O O . ALA A 1 83 ? 18.222 -20.724 -8.731 1.00 43.38 83 ALA A O 1
ATOM 657 N N . SER A 1 84 ? 17.981 -20.743 -6.509 1.00 41.53 84 SER A N 1
ATOM 658 C CA . SER A 1 84 ? 17.525 -22.129 -6.376 1.00 41.53 84 SER A CA 1
ATOM 659 C C . SER A 1 84 ? 15.995 -22.279 -6.525 1.00 41.53 84 SER A C 1
ATOM 661 O O . SER A 1 84 ? 15.304 -22.873 -5.701 1.00 41.53 84 SER A O 1
ATOM 663 N N . TRP A 1 85 ? 15.438 -21.804 -7.642 1.00 45.16 85 TRP A N 1
ATOM 664 C CA . TRP A 1 85 ? 13.999 -21.859 -7.981 1.00 45.16 85 TRP A CA 1
ATOM 665 C C . TRP A 1 85 ? 13.386 -23.261 -8.164 1.00 45.16 85 TRP A C 1
ATOM 667 O O . TRP A 1 85 ? 12.304 -23.394 -8.734 1.00 45.16 85 TRP A O 1
ATOM 677 N N . ARG A 1 86 ? 14.038 -24.339 -7.713 1.00 36.81 86 ARG A N 1
ATOM 678 C CA . ARG A 1 86 ? 13.533 -25.691 -7.969 1.00 36.81 86 ARG A CA 1
ATOM 679 C C . ARG A 1 86 ? 12.561 -26.233 -6.933 1.00 36.81 86 ARG A C 1
ATOM 681 O O . ARG A 1 86 ? 11.838 -27.128 -7.335 1.00 36.81 86 ARG A O 1
ATOM 688 N N . ASN A 1 87 ? 12.484 -25.753 -5.679 1.00 33.25 87 ASN A N 1
ATOM 689 C CA . ASN A 1 87 ? 11.615 -26.449 -4.707 1.00 33.25 87 ASN A CA 1
ATOM 690 C C . ASN A 1 87 ? 11.067 -25.720 -3.460 1.00 33.25 87 ASN A C 1
ATOM 692 O O . ASN A 1 87 ? 10.457 -26.405 -2.648 1.00 33.25 87 ASN A O 1
ATOM 696 N N . CYS A 1 88 ? 11.177 -24.401 -3.247 1.00 33.41 88 CYS A N 1
ATOM 697 C CA . CYS A 1 88 ? 10.538 -23.820 -2.047 1.00 33.41 88 CYS A CA 1
ATOM 698 C C . CYS A 1 88 ? 10.112 -22.354 -2.193 1.00 33.41 88 CYS A C 1
ATOM 700 O O . CYS A 1 88 ? 10.944 -21.462 -2.287 1.00 33.41 88 CYS A O 1
ATOM 702 N N . MET A 1 89 ? 8.799 -22.111 -2.086 1.00 40.34 89 MET A N 1
ATOM 703 C CA . MET A 1 89 ? 8.158 -20.787 -2.014 1.00 40.34 89 MET A CA 1
ATOM 704 C C . MET A 1 89 ? 8.336 -20.092 -0.644 1.00 40.34 89 MET A C 1
ATOM 706 O O . MET A 1 89 ? 7.778 -19.028 -0.404 1.00 40.34 89 MET A O 1
ATOM 710 N N . PHE A 1 90 ? 9.097 -20.672 0.285 1.00 42.31 90 PHE A N 1
ATOM 711 C CA . PHE A 1 90 ? 9.262 -20.145 1.640 1.00 42.31 90 PHE A CA 1
ATOM 712 C C . PHE A 1 90 ? 10.657 -20.478 2.176 1.00 42.31 90 PHE A C 1
ATOM 714 O O . PHE A 1 90 ? 10.846 -21.494 2.838 1.00 42.31 90 PHE A O 1
ATOM 721 N N . CYS A 1 91 ? 11.650 -19.624 1.923 1.00 34.81 91 CYS A N 1
ATOM 722 C CA . CYS A 1 91 ? 12.937 -19.718 2.615 1.00 34.81 91 CYS A CA 1
ATOM 723 C C . CYS A 1 91 ? 13.397 -18.348 3.131 1.00 34.81 91 CYS A C 1
ATOM 725 O O . CYS A 1 91 ? 14.424 -17.819 2.730 1.00 34.81 91 CYS A O 1
ATOM 727 N N . ILE A 1 92 ? 12.636 -17.785 4.076 1.00 46.97 92 ILE A N 1
ATOM 728 C CA . ILE A 1 92 ? 13.058 -16.613 4.871 1.00 46.97 92 ILE A CA 1
ATOM 729 C C . ILE A 1 92 ? 14.289 -16.950 5.742 1.00 46.97 92 ILE A C 1
ATOM 731 O O . ILE A 1 92 ? 15.078 -16.077 6.088 1.00 46.97 92 ILE A O 1
ATOM 735 N N . CYS A 1 93 ? 14.501 -18.227 6.077 1.00 35.62 93 CYS A N 1
ATOM 736 C CA . CYS A 1 93 ? 15.481 -18.635 7.086 1.00 35.62 93 CYS A CA 1
ATOM 737 C C . CYS A 1 93 ? 16.954 -18.536 6.630 1.00 35.62 93 CYS A C 1
ATOM 739 O O . CYS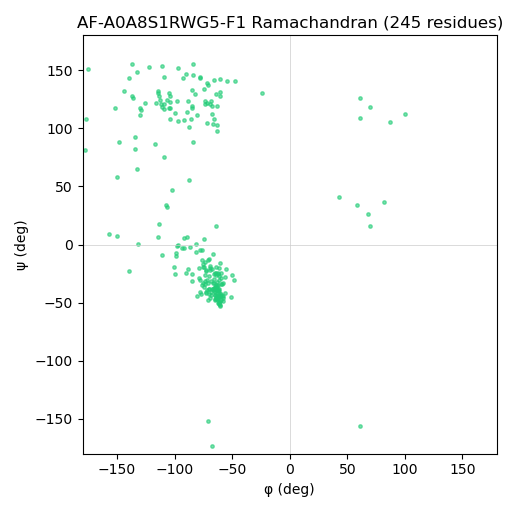 A 1 93 ? 17.846 -18.533 7.472 1.00 35.62 93 CYS A O 1
ATOM 741 N N . ARG A 1 94 ? 17.241 -18.397 5.326 1.00 39.41 94 ARG A N 1
ATOM 742 C CA . ARG A 1 94 ? 18.631 -18.352 4.825 1.00 39.41 94 ARG A CA 1
ATOM 743 C C . ARG A 1 94 ? 19.172 -16.943 4.553 1.00 39.41 94 ARG A C 1
ATOM 745 O O . ARG A 1 94 ? 20.369 -16.797 4.328 1.00 39.41 94 ARG A O 1
ATOM 752 N N . LEU A 1 95 ? 18.328 -15.909 4.645 1.00 45.09 95 LEU A N 1
ATOM 753 C CA . LEU A 1 95 ? 18.713 -14.509 4.408 1.00 45.09 95 LEU A CA 1
ATOM 754 C C . LEU A 1 95 ? 19.533 -13.884 5.557 1.00 45.09 95 LEU A C 1
ATOM 756 O O . LEU A 1 95 ? 20.232 -12.898 5.347 1.00 45.09 95 LEU A O 1
ATOM 760 N N . CYS A 1 96 ? 19.485 -14.459 6.764 1.00 39.78 96 CYS A N 1
ATOM 761 C CA . CYS A 1 96 ? 20.009 -13.814 7.975 1.00 39.78 96 CYS A CA 1
ATOM 762 C C . CYS A 1 96 ? 21.552 -13.769 8.066 1.00 39.78 96 CYS A C 1
ATOM 764 O O . CYS A 1 96 ? 22.094 -12.917 8.760 1.00 39.78 96 CYS A O 1
ATOM 766 N N . CYS A 1 97 ? 22.286 -14.644 7.366 1.00 36.56 97 CYS A N 1
ATOM 767 C CA . CYS A 1 97 ? 23.737 -14.783 7.583 1.00 36.56 97 CYS A CA 1
ATOM 768 C C . CYS A 1 97 ? 24.650 -14.040 6.593 1.00 36.56 97 CYS A C 1
ATOM 770 O O . CYS A 1 97 ? 25.852 -13.992 6.842 1.00 36.56 97 CYS A O 1
ATOM 772 N N . CYS A 1 98 ? 24.149 -13.481 5.482 1.00 40.34 98 CYS A N 1
ATOM 773 C CA . CYS A 1 98 ? 25.042 -13.009 4.405 1.00 40.34 98 CYS A CA 1
ATOM 774 C C . CYS A 1 98 ? 24.774 -11.598 3.860 1.00 40.34 98 CYS A C 1
ATOM 776 O O . CYS A 1 98 ? 25.486 -11.170 2.952 1.00 40.34 98 CYS A O 1
ATOM 778 N N . GLN A 1 99 ? 23.783 -10.857 4.359 1.00 51.66 99 GLN A N 1
ATOM 779 C CA . GLN A 1 99 ? 23.360 -9.619 3.703 1.00 51.66 99 GLN A CA 1
ATOM 780 C C . GLN A 1 99 ? 23.739 -8.360 4.497 1.00 51.66 99 GLN A C 1
ATOM 782 O O . GLN A 1 99 ? 23.278 -8.138 5.611 1.00 51.66 99 GLN A O 1
ATOM 787 N N . GLY A 1 100 ? 24.596 -7.524 3.900 1.00 54.53 100 GLY A N 1
ATOM 788 C CA . GLY A 1 100 ? 24.989 -6.220 4.443 1.00 54.53 100 GLY A CA 1
ATOM 789 C C . GLY A 1 100 ? 23.854 -5.184 4.461 1.00 54.53 100 GLY A C 1
ATOM 790 O O . GLY A 1 100 ? 22.709 -5.462 4.106 1.00 54.53 100 GLY A O 1
ATOM 791 N N . VAL A 1 101 ? 24.196 -3.942 4.820 1.00 59.94 101 VAL A N 1
ATOM 792 C CA . VAL A 1 101 ? 23.277 -2.806 5.073 1.00 59.94 101 VAL A CA 1
ATOM 793 C C . VAL A 1 101 ? 22.217 -2.578 3.972 1.00 59.94 101 VAL A C 1
ATOM 795 O O . VAL A 1 101 ? 21.098 -2.155 4.258 1.00 59.94 101 VAL A O 1
ATOM 798 N N . CYS A 1 102 ? 22.521 -2.909 2.710 1.00 57.78 102 CYS A N 1
ATOM 799 C CA . CYS A 1 102 ? 21.612 -2.735 1.569 1.00 57.78 102 CYS A CA 1
ATOM 800 C C . CYS A 1 102 ? 20.311 -3.565 1.676 1.00 57.78 102 CYS A C 1
ATOM 802 O O . CYS A 1 102 ? 19.243 -3.085 1.288 1.00 57.78 102 CYS A O 1
ATOM 804 N N . SER A 1 103 ? 20.361 -4.771 2.253 1.00 69.5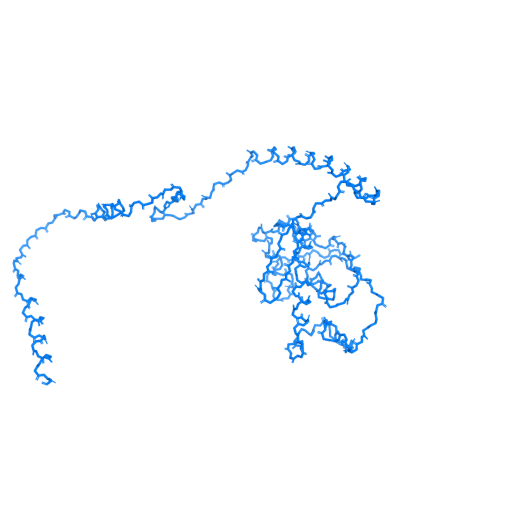6 103 SER A N 1
ATOM 805 C CA . SER A 1 103 ? 19.160 -5.608 2.434 1.00 69.56 103 SER A CA 1
ATOM 806 C C . SER A 1 103 ? 18.233 -5.096 3.535 1.00 69.56 103 SER A C 1
ATOM 808 O O . SER A 1 103 ? 17.015 -5.162 3.406 1.00 69.56 103 SER A O 1
ATOM 810 N N . ILE A 1 104 ? 18.789 -4.509 4.598 1.00 76.19 104 ILE A N 1
ATOM 811 C CA . ILE A 1 104 ? 17.991 -3.919 5.684 1.00 76.19 104 ILE A CA 1
ATOM 812 C C . ILE A 1 104 ? 17.187 -2.732 5.149 1.00 76.19 104 ILE A C 1
ATOM 814 O O . ILE A 1 104 ? 15.979 -2.634 5.357 1.00 76.19 104 ILE A O 1
ATOM 818 N N . ILE A 1 105 ? 17.853 -1.850 4.403 1.00 81.19 105 ILE A N 1
ATOM 819 C CA . ILE A 1 105 ? 17.227 -0.653 3.845 1.00 81.19 105 ILE A CA 1
ATOM 820 C C . ILE A 1 105 ? 16.126 -1.034 2.845 1.00 81.19 105 ILE A C 1
ATOM 822 O O . ILE A 1 105 ? 15.013 -0.513 2.926 1.00 81.19 105 ILE A O 1
ATOM 826 N N . THR A 1 106 ? 16.403 -1.962 1.925 1.00 82.94 106 THR A N 1
ATOM 827 C CA . THR A 1 106 ? 15.412 -2.417 0.933 1.00 82.94 106 THR A CA 1
ATOM 828 C C . THR A 1 106 ? 14.206 -3.088 1.586 1.00 82.94 106 THR A C 1
ATOM 830 O O . THR A 1 106 ? 13.073 -2.782 1.204 1.00 82.94 106 THR A O 1
ATOM 833 N N . ASN A 1 107 ? 14.424 -3.899 2.626 1.00 85.56 107 ASN A N 1
ATOM 834 C CA . ASN A 1 107 ? 13.346 -4.470 3.426 1.00 85.56 107 ASN A CA 1
ATOM 835 C C . ASN A 1 107 ? 12.499 -3.383 4.092 1.00 85.56 107 ASN A C 1
ATOM 837 O O . ASN A 1 107 ? 11.275 -3.425 3.981 1.00 85.56 107 ASN A O 1
ATOM 841 N N . ASN A 1 108 ? 13.115 -2.398 4.748 1.00 88.50 108 ASN A N 1
ATOM 842 C CA . ASN A 1 108 ? 12.385 -1.312 5.407 1.00 88.50 108 ASN A CA 1
ATOM 843 C C . ASN A 1 108 ? 11.499 -0.553 4.411 1.00 88.50 108 ASN A C 1
ATOM 845 O O . ASN A 1 108 ? 10.300 -0.395 4.642 1.00 88.50 108 ASN A O 1
ATOM 849 N N . TYR A 1 109 ? 12.049 -0.168 3.256 1.00 89.88 109 TYR A N 1
ATOM 850 C CA . TYR A 1 109 ? 11.270 0.496 2.208 1.00 89.88 109 TYR A CA 1
ATOM 851 C C . TYR A 1 109 ? 10.139 -0.382 1.656 1.00 89.88 109 TYR A C 1
ATOM 853 O O . TYR A 1 109 ? 9.032 0.122 1.452 1.00 89.88 109 TYR A O 1
ATOM 861 N N . GLY A 1 110 ? 10.371 -1.686 1.467 1.00 89.94 110 GLY A N 1
ATOM 862 C CA . GLY A 1 110 ? 9.334 -2.634 1.046 1.00 89.94 110 GLY A CA 1
ATOM 863 C C . GLY A 1 110 ? 8.182 -2.711 2.052 1.00 89.94 110 GLY A C 1
ATOM 864 O O . GLY A 1 110 ? 7.012 -2.612 1.671 1.00 89.94 110 GLY A O 1
ATOM 865 N N . HIS A 1 111 ? 8.504 -2.775 3.348 1.00 91.62 111 HIS A N 1
ATOM 866 C CA . HIS A 1 111 ? 7.516 -2.749 4.426 1.00 91.62 111 HIS A CA 1
ATOM 867 C C . HIS A 1 111 ? 6.727 -1.440 4.449 1.00 91.62 111 HIS A C 1
ATOM 869 O O . HIS A 1 111 ? 5.498 -1.485 4.429 1.00 91.62 111 HIS A O 1
ATOM 875 N N . TYR A 1 112 ? 7.387 -0.279 4.431 1.00 93.94 112 TYR A N 1
ATOM 876 C CA . TYR A 1 112 ? 6.688 1.011 4.453 1.00 93.94 112 TYR A CA 1
ATOM 877 C C . TYR A 1 112 ? 5.777 1.199 3.241 1.00 93.94 112 TYR A C 1
ATOM 879 O O . TYR A 1 112 ? 4.653 1.685 3.386 1.00 93.94 112 TYR A O 1
ATOM 887 N N . CYS A 1 113 ? 6.230 0.772 2.059 1.00 94.06 113 CYS A N 1
ATOM 888 C CA . CYS A 1 113 ? 5.416 0.795 0.853 1.00 94.06 113 CYS A CA 1
ATOM 889 C C . CYS A 1 113 ? 4.179 -0.100 1.017 1.00 94.06 113 CYS A C 1
ATOM 891 O O . CYS A 1 113 ? 3.061 0.388 0.865 1.00 94.06 113 CYS A O 1
ATOM 893 N N . SER A 1 114 ? 4.360 -1.354 1.451 1.00 94.75 114 SER A N 1
ATOM 894 C CA . SER A 1 114 ? 3.250 -2.295 1.663 1.00 94.75 114 SER A CA 1
ATOM 895 C C . SER A 1 114 ? 2.231 -1.781 2.688 1.00 94.75 114 SER A C 1
ATOM 897 O O . SER A 1 114 ? 1.028 -1.819 2.438 1.00 94.75 114 SER A O 1
ATOM 899 N N . GLN A 1 115 ? 2.689 -1.204 3.803 1.00 94.50 115 GLN A N 1
ATOM 900 C CA . GLN A 1 115 ? 1.823 -0.623 4.827 1.00 94.50 115 GLN A CA 1
ATOM 901 C C . GLN A 1 115 ? 1.024 0.557 4.279 1.00 94.50 115 GLN A C 1
ATOM 903 O O . GLN A 1 115 ? -0.168 0.678 4.553 1.00 94.50 115 GLN A O 1
ATOM 908 N N . ASN A 1 116 ? 1.659 1.438 3.503 1.00 95.31 116 ASN A N 1
ATOM 909 C CA . ASN A 1 116 ? 0.962 2.570 2.906 1.00 95.31 116 ASN A CA 1
ATOM 910 C C . ASN A 1 116 ? -0.070 2.118 1.866 1.00 95.31 116 ASN A C 1
ATOM 912 O O . ASN A 1 116 ? -1.171 2.666 1.838 1.00 95.31 116 ASN A O 1
ATOM 916 N N . THR A 1 117 ? 0.247 1.085 1.079 1.00 95.12 117 THR A N 1
ATOM 917 C CA . THR A 1 117 ? -0.697 0.441 0.158 1.00 95.12 117 THR A CA 1
ATOM 918 C C . THR A 1 117 ? -1.898 -0.131 0.907 1.00 95.12 117 THR A C 1
ATOM 920 O O . THR A 1 117 ? -3.028 0.155 0.526 1.00 95.12 117 THR A O 1
ATOM 923 N N . LEU A 1 118 ? -1.693 -0.871 2.000 1.00 94.12 118 LEU A N 1
ATOM 924 C CA . LEU A 1 118 ? -2.797 -1.428 2.790 1.00 94.12 118 LEU A CA 1
ATOM 925 C C . LEU A 1 118 ? -3.676 -0.336 3.402 1.00 94.12 118 LEU A C 1
ATOM 927 O O . LEU A 1 118 ? -4.894 -0.413 3.272 1.00 94.12 118 LEU A O 1
ATOM 931 N N . LYS A 1 119 ? -3.078 0.700 4.007 1.00 94.31 119 LYS A N 1
ATOM 932 C CA . LYS A 1 119 ? -3.824 1.853 4.545 1.00 94.31 119 LYS A CA 1
ATOM 933 C C . LYS A 1 119 ? -4.684 2.521 3.473 1.00 94.31 119 LYS A C 1
ATOM 935 O O . LYS A 1 119 ? -5.824 2.884 3.738 1.00 94.31 119 LYS A O 1
ATOM 940 N N . TYR A 1 120 ? -4.144 2.664 2.262 1.00 94.62 120 TYR A N 1
ATOM 941 C CA . TYR A 1 120 ? -4.859 3.263 1.138 1.00 94.62 120 TYR A CA 1
ATOM 942 C C . TYR A 1 120 ? -6.004 2.380 0.627 1.00 94.62 120 TYR A C 1
ATOM 944 O O . TYR A 1 120 ? -7.103 2.881 0.417 1.00 94.62 120 TYR A O 1
ATOM 952 N N . LEU A 1 121 ? -5.762 1.079 0.445 1.00 94.00 121 LEU A N 1
ATOM 953 C CA . LEU A 1 121 ? -6.752 0.149 -0.106 1.00 94.00 121 LEU A CA 1
ATOM 954 C C . LEU A 1 121 ? -7.880 -0.172 0.881 1.00 94.00 121 LEU A C 1
ATOM 956 O O . LEU A 1 121 ? -9.036 -0.244 0.483 1.00 94.00 121 LEU A O 1
ATOM 960 N N . LEU A 1 122 ? -7.547 -0.367 2.158 1.00 91.94 122 LEU A N 1
ATOM 961 C CA . LEU A 1 122 ? -8.493 -0.782 3.200 1.00 91.94 122 LEU A CA 1
ATOM 962 C C . LEU A 1 122 ? -9.042 0.393 4.025 1.00 91.94 122 LEU A C 1
ATOM 964 O O . LEU A 1 122 ? -9.834 0.177 4.935 1.00 91.94 122 LEU A O 1
ATOM 968 N N . GLY A 1 123 ? -8.615 1.627 3.741 1.00 89.56 123 GLY A N 1
ATOM 969 C CA . GLY A 1 123 ? -9.200 2.836 4.324 1.00 89.56 123 GLY A CA 1
ATOM 970 C C . GLY A 1 123 ? -8.976 3.022 5.827 1.00 89.56 123 GLY A C 1
ATOM 971 O O . GLY A 1 123 ? -9.777 3.692 6.471 1.00 89.56 123 GLY A O 1
ATOM 972 N N . PHE A 1 124 ? -7.905 2.461 6.395 1.00 91.06 124 PHE A N 1
ATOM 973 C CA . PHE A 1 124 ? -7.590 2.592 7.821 1.00 91.06 124 PHE A CA 1
ATOM 974 C C . PHE A 1 124 ? -6.342 3.444 8.074 1.00 91.06 124 PHE A C 1
ATOM 976 O O . PHE A 1 124 ? -5.419 3.521 7.258 1.00 91.06 124 PHE A O 1
ATOM 983 N N . GLY A 1 125 ? -6.285 4.058 9.258 1.00 90.06 125 GLY A N 1
ATOM 984 C CA . GLY A 1 125 ? -5.176 4.921 9.661 1.00 90.06 125 GLY A CA 1
ATOM 985 C C . GLY A 1 125 ? -4.994 6.139 8.746 1.00 90.06 125 GLY A C 1
ATOM 986 O O . GLY A 1 125 ?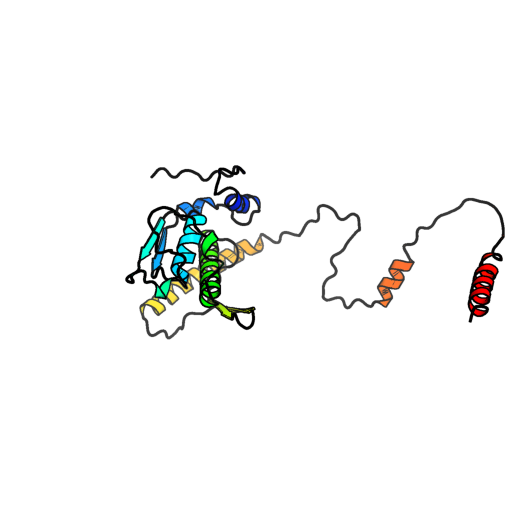 -5.921 6.602 8.087 1.00 90.06 125 GLY A O 1
ATOM 987 N N . GLN A 1 126 ? -3.776 6.688 8.718 1.00 88.50 126 GLN A N 1
ATOM 988 C CA . GLN A 1 126 ? -3.429 7.835 7.871 1.00 88.50 126 GLN A CA 1
ATOM 989 C C . GLN A 1 126 ? -2.445 7.427 6.771 1.00 88.50 126 GLN A C 1
ATOM 991 O O . GLN A 1 126 ? -1.332 6.960 7.049 1.00 88.50 126 GLN A O 1
ATOM 996 N N . THR A 1 127 ? -2.835 7.621 5.511 1.00 90.12 127 THR A N 1
ATOM 997 C CA . THR A 1 127 ? -1.955 7.435 4.349 1.00 90.12 127 THR A CA 1
ATOM 998 C C . THR A 1 127 ? -0.914 8.544 4.284 1.00 90.12 127 THR A C 1
ATOM 1000 O O . THR A 1 127 ? -1.227 9.718 4.476 1.00 90.12 127 THR A O 1
ATOM 1003 N N . THR A 1 128 ? 0.328 8.181 3.987 1.00 91.00 128 THR A N 1
ATOM 1004 C CA . THR A 1 128 ? 1.447 9.120 3.914 1.00 91.00 128 THR A CA 1
ATOM 1005 C C . THR A 1 128 ? 1.784 9.398 2.452 1.00 91.00 128 THR A C 1
ATOM 1007 O O . THR A 1 128 ? 1.975 8.462 1.678 1.00 91.00 128 THR A O 1
ATOM 1010 N N . PHE A 1 129 ? 1.842 10.677 2.070 1.00 90.38 129 PHE A N 1
ATOM 1011 C CA . PHE A 1 129 ? 2.171 11.091 0.700 1.00 90.38 129 PHE A CA 1
ATOM 1012 C C . PHE A 1 129 ? 3.670 10.997 0.416 1.00 90.38 129 PHE A C 1
ATOM 1014 O O . PHE A 1 129 ? 4.068 10.512 -0.637 1.00 90.38 129 PHE A O 1
ATOM 1021 N N . PHE A 1 130 ? 4.494 11.431 1.370 1.00 92.88 130 PHE A N 1
ATOM 1022 C CA . PHE A 1 130 ? 5.941 11.295 1.316 1.00 92.88 130 PHE A CA 1
ATOM 1023 C C . PHE A 1 130 ? 6.481 10.863 2.679 1.00 92.88 130 PHE A C 1
ATOM 1025 O O . PHE A 1 130 ? 6.174 11.484 3.701 1.00 92.88 130 PHE A O 1
ATOM 1032 N N . LEU A 1 131 ? 7.280 9.796 2.671 1.00 93.06 131 LEU A N 1
ATOM 1033 C CA . LEU A 1 131 ? 7.996 9.281 3.830 1.00 93.06 131 LEU A CA 1
ATOM 1034 C C . LEU A 1 131 ? 9.464 9.071 3.446 1.00 93.06 131 LEU A C 1
ATOM 1036 O O . LEU A 1 131 ? 9.773 8.188 2.649 1.00 93.06 131 LEU A O 1
ATOM 1040 N N . GLY A 1 132 ? 10.352 9.878 4.016 1.00 92.69 132 GLY A N 1
ATOM 1041 C CA . GLY A 1 132 ? 11.794 9.666 3.960 1.00 92.69 132 GLY A CA 1
ATOM 1042 C C . GLY A 1 132 ? 12.272 8.867 5.170 1.00 92.69 132 GLY A C 1
ATOM 1043 O O . GLY A 1 132 ? 11.770 9.072 6.276 1.00 92.69 132 GLY A O 1
ATOM 1044 N N . TYR A 1 133 ? 13.247 7.982 4.966 1.00 91.56 133 TYR A N 1
ATOM 1045 C CA . TYR A 1 133 ? 13.919 7.247 6.037 1.00 91.56 133 TYR A CA 1
ATOM 1046 C C . TYR A 1 133 ? 15.432 7.451 5.942 1.00 91.56 133 TYR A C 1
ATOM 1048 O O . TYR A 1 133 ? 16.049 7.132 4.923 1.00 91.56 133 TYR A O 1
ATOM 1056 N N . ASN A 1 134 ? 16.024 7.984 7.010 1.00 89.88 134 ASN A N 1
ATOM 1057 C CA . ASN A 1 134 ? 17.468 8.080 7.168 1.00 89.88 134 ASN A CA 1
ATOM 1058 C C . ASN A 1 134 ? 17.941 7.006 8.152 1.00 89.88 134 ASN A C 1
ATOM 1060 O O . ASN A 1 134 ? 17.736 7.137 9.356 1.00 89.88 134 ASN A O 1
ATOM 1064 N N . ALA A 1 135 ? 18.608 5.980 7.622 1.00 88.06 135 ALA A N 1
ATOM 1065 C CA . ALA A 1 135 ? 19.091 4.841 8.396 1.00 88.06 135 ALA A CA 1
ATOM 1066 C C . ALA A 1 135 ? 20.243 5.173 9.359 1.00 88.06 135 ALA A C 1
ATOM 1068 O O . ALA A 1 135 ? 20.458 4.433 10.306 1.00 88.06 135 ALA A O 1
ATOM 1069 N N . LEU A 1 136 ? 20.997 6.257 9.135 1.00 89.12 136 LEU A N 1
ATOM 1070 C CA . LEU A 1 136 ? 22.109 6.627 10.024 1.00 89.12 136 LEU A CA 1
ATOM 1071 C C . LEU A 1 136 ? 21.635 7.317 11.305 1.00 89.12 136 LEU A C 1
ATOM 1073 O O . LEU A 1 136 ? 22.316 7.255 12.321 1.00 89.12 136 LEU A O 1
ATOM 1077 N N . ALA A 1 137 ? 20.498 8.007 11.234 1.00 91.25 137 ALA A N 1
ATOM 1078 C CA . ALA A 1 137 ? 19.951 8.800 12.332 1.00 91.25 137 ALA A CA 1
ATOM 1079 C C . ALA A 1 137 ? 18.619 8.241 12.860 1.00 91.25 137 ALA A C 1
ATOM 1081 O O . ALA A 1 137 ? 17.950 8.923 13.630 1.00 91.25 137 ALA A O 1
ATOM 1082 N N . ASP A 1 138 ? 18.195 7.067 12.372 1.00 89.69 138 ASP A N 1
ATOM 1083 C CA . ASP A 1 138 ? 16.870 6.472 12.602 1.00 89.69 138 ASP A CA 1
ATOM 1084 C C . ASP A 1 138 ? 15.721 7.485 12.500 1.00 89.69 138 ASP A C 1
ATOM 1086 O O . ASP A 1 138 ? 14.757 7.497 13.267 1.00 89.69 138 ASP A O 1
ATOM 1090 N N . PHE A 1 139 ? 15.841 8.371 11.513 1.00 92.88 139 PHE A N 1
ATOM 1091 C CA . PHE A 1 139 ? 14.985 9.536 11.382 1.00 92.88 139 PHE A CA 1
ATOM 1092 C C . PHE A 1 139 ? 13.962 9.348 10.264 1.00 92.88 139 PHE A C 1
ATOM 1094 O O . PHE A 1 139 ? 14.304 9.009 9.125 1.00 92.88 139 PHE A O 1
ATOM 1101 N N . PHE A 1 140 ? 12.698 9.625 10.591 1.00 93.81 140 PHE A N 1
ATOM 1102 C CA . PHE A 1 140 ? 11.567 9.539 9.673 1.00 93.81 140 PHE A CA 1
ATOM 1103 C C . PHE A 1 140 ? 11.047 10.926 9.316 1.00 93.81 140 PHE A C 1
ATOM 1105 O O . PHE A 1 140 ? 10.565 11.670 10.168 1.00 93.81 140 PHE A O 1
ATOM 1112 N N . LEU A 1 141 ? 11.069 11.236 8.026 1.00 92.38 141 LEU A N 1
ATOM 1113 C CA . LEU A 1 141 ? 10.652 12.518 7.486 1.00 92.38 141 LEU A CA 1
ATOM 1114 C C . LEU A 1 141 ? 9.288 12.388 6.815 1.00 92.38 141 LEU A C 1
ATOM 1116 O O . LEU A 1 141 ? 9.152 11.655 5.839 1.00 92.38 141 LEU A O 1
ATOM 1120 N N . LYS A 1 142 ? 8.273 13.092 7.317 1.00 92.00 142 LYS A N 1
ATOM 1121 C CA . LYS A 1 142 ? 6.909 13.047 6.770 1.00 92.00 142 LYS A CA 1
ATOM 1122 C C . LYS A 1 142 ? 6.517 14.411 6.227 1.00 92.00 142 LYS A C 1
ATOM 1124 O O . LYS A 1 142 ? 6.461 15.373 6.986 1.00 92.00 142 LYS A O 1
ATOM 1129 N N . TYR A 1 143 ? 6.179 14.471 4.941 1.00 89.00 143 TYR A N 1
ATOM 1130 C CA . TYR A 1 143 ? 5.661 15.686 4.310 1.00 89.00 143 TYR A CA 1
ATOM 1131 C C . TYR A 1 143 ? 4.488 15.383 3.377 1.00 89.00 143 TYR A C 1
ATOM 1133 O O . TYR A 1 143 ? 4.346 14.279 2.848 1.00 89.00 143 TYR A O 1
ATOM 1141 N N . ALA A 1 144 ? 3.642 16.389 3.164 1.00 87.75 144 ALA A N 1
ATOM 1142 C CA . ALA A 1 144 ? 2.647 16.387 2.103 1.00 87.75 144 ALA A CA 1
ATOM 1143 C C . ALA A 1 144 ? 3.186 17.217 0.933 1.00 87.75 144 ALA A C 1
ATOM 1145 O O . ALA A 1 144 ? 3.369 18.426 1.060 1.00 87.75 144 ALA A O 1
ATOM 1146 N N . ILE A 1 145 ? 3.458 16.564 -0.197 1.00 87.81 145 ILE A N 1
ATOM 1147 C CA . ILE A 1 145 ? 3.887 17.254 -1.416 1.00 87.81 145 ILE A CA 1
ATOM 1148 C C . ILE A 1 145 ? 2.634 17.719 -2.153 1.00 87.81 145 ILE A C 1
ATOM 1150 O O . ILE A 1 145 ? 1.809 16.904 -2.567 1.00 87.81 145 ILE A O 1
ATOM 1154 N N . MET A 1 146 ? 2.494 19.033 -2.305 1.00 89.19 146 MET A N 1
ATOM 1155 C CA . MET A 1 146 ? 1.378 19.638 -3.026 1.00 89.19 146 MET A CA 1
ATOM 1156 C C . MET A 1 146 ? 1.718 19.797 -4.513 1.00 89.19 146 MET A C 1
ATOM 1158 O O . MET A 1 146 ? 2.881 20.022 -4.858 1.00 89.19 146 MET A O 1
ATOM 1162 N N . PRO A 1 147 ? 0.728 19.677 -5.414 1.00 90.31 147 PRO A N 1
ATOM 1163 C CA . PRO A 1 147 ? 0.959 19.885 -6.835 1.00 90.31 147 PRO A CA 1
ATOM 1164 C C . PRO A 1 147 ? 1.338 21.345 -7.114 1.00 90.31 147 PRO A C 1
ATOM 1166 O O . PRO A 1 147 ? 0.778 22.262 -6.516 1.00 90.31 147 PRO A O 1
ATOM 1169 N N . ASN A 1 148 ? 2.268 21.553 -8.046 1.00 92.44 148 ASN A N 1
ATOM 1170 C CA . ASN A 1 148 ? 2.641 22.889 -8.505 1.00 92.44 148 ASN A CA 1
ATOM 1171 C C . ASN A 1 148 ? 1.532 23.471 -9.415 1.00 92.44 148 ASN A C 1
ATOM 1173 O O . ASN A 1 148 ? 1.244 22.846 -10.446 1.00 92.44 148 ASN A O 1
ATOM 1177 N N . PRO A 1 149 ? 0.961 24.653 -9.099 1.00 91.62 149 PRO A N 1
ATOM 1178 C CA . PRO A 1 149 ? -0.018 25.332 -9.953 1.00 91.62 149 PRO A CA 1
ATOM 1179 C C . PRO A 1 149 ? 0.502 25.683 -11.352 1.00 91.62 149 PRO A C 1
ATOM 1181 O O . PRO A 1 149 ? -0.283 25.786 -12.286 1.00 91.62 149 PRO A O 1
ATOM 1184 N N . GLU A 1 150 ? 1.818 25.822 -11.516 1.00 93.94 150 GLU A N 1
ATOM 1185 C CA . GLU A 1 150 ? 2.474 26.162 -12.787 1.00 93.94 150 GLU A CA 1
ATOM 1186 C C . GLU A 1 150 ? 3.205 24.951 -13.393 1.00 93.94 150 GLU A C 1
ATOM 11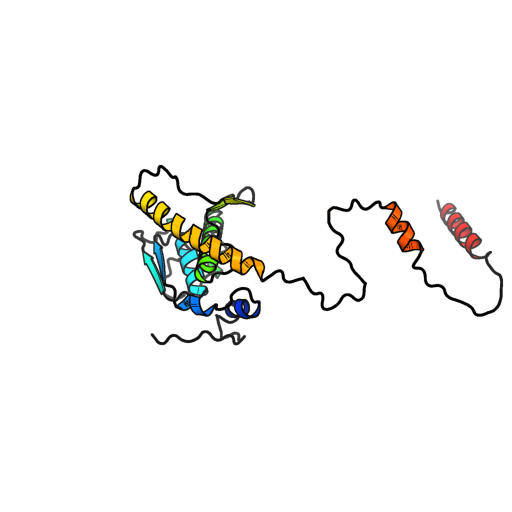88 O O . GLU A 1 150 ? 4.262 25.059 -14.017 1.00 93.94 150 GLU A O 1
ATOM 1193 N N . CYS A 1 151 ? 2.679 23.744 -13.167 1.00 93.44 151 CYS A N 1
ATOM 1194 C CA . CYS A 1 151 ? 3.274 22.528 -13.709 1.00 93.44 151 CYS A CA 1
ATOM 1195 C C . CYS A 1 151 ? 3.315 22.561 -15.247 1.00 93.44 151 CYS A C 1
ATOM 1197 O O . CYS A 1 151 ? 2.300 22.792 -15.899 1.00 93.44 151 CYS A O 1
ATOM 1199 N N . LYS A 1 152 ? 4.479 22.240 -15.828 1.00 95.44 152 LYS A N 1
ATOM 1200 C CA . LYS A 1 152 ? 4.666 22.151 -17.288 1.00 95.44 152 LYS A CA 1
ATOM 1201 C C . LYS A 1 152 ? 3.803 21.063 -17.947 1.00 95.44 152 LYS A C 1
ATOM 1203 O O . LYS A 1 152 ? 3.519 21.150 -19.135 1.00 95.44 152 LYS A O 1
ATOM 1208 N N . ASP A 1 153 ? 3.396 20.034 -17.199 1.00 95.38 153 ASP A N 1
ATOM 1209 C CA . ASP A 1 153 ? 2.513 18.979 -17.705 1.00 95.38 153 ASP A CA 1
ATOM 1210 C C . ASP A 1 153 ? 1.047 19.442 -17.698 1.00 95.38 153 ASP A C 1
ATOM 1212 O O . ASP A 1 153 ? 0.404 19.556 -16.649 1.00 95.38 153 ASP A O 1
ATOM 1216 N N . HIS A 1 154 ? 0.482 19.628 -18.891 1.00 92.75 154 HIS A N 1
ATOM 1217 C CA . HIS A 1 154 ? -0.922 19.991 -19.067 1.00 92.75 154 HIS A CA 1
ATOM 1218 C C . HIS A 1 154 ? -1.900 18.987 -18.437 1.00 92.75 154 HIS A C 1
ATOM 1220 O O . HIS A 1 154 ? -2.959 19.389 -17.950 1.00 92.75 154 HIS A O 1
ATOM 1226 N N . ASN A 1 155 ? -1.578 17.690 -18.406 1.00 94.81 155 ASN A N 1
ATOM 1227 C CA . ASN A 1 155 ? -2.441 16.691 -17.772 1.00 94.81 155 ASN A CA 1
ATOM 1228 C C . ASN A 1 155 ? -2.439 16.835 -16.248 1.00 94.81 155 ASN A C 1
ATOM 1230 O O . ASN A 1 155 ? -3.465 16.601 -15.606 1.00 94.81 155 ASN A O 1
ATOM 1234 N N . CYS A 1 156 ? -1.313 17.253 -15.664 1.00 92.94 156 CYS A N 1
ATOM 1235 C CA . CYS A 1 156 ? -1.231 17.593 -14.249 1.00 92.94 156 CYS A CA 1
ATOM 1236 C C . CYS A 1 156 ? -2.168 18.760 -13.917 1.00 92.94 156 CYS A C 1
ATOM 1238 O O . CYS A 1 156 ? -3.015 18.610 -13.038 1.00 92.94 156 CYS A O 1
ATOM 1240 N N . LEU A 1 157 ? -2.102 19.862 -14.672 1.00 92.56 157 LEU A N 1
ATOM 1241 C CA . LEU A 1 157 ? -2.977 21.028 -14.476 1.00 92.56 157 LEU A CA 1
ATOM 1242 C C . LEU A 1 157 ? -4.466 20.667 -14.594 1.00 92.56 157 LEU A C 1
ATOM 1244 O O . LEU A 1 157 ? -5.271 21.025 -13.735 1.00 92.56 157 LEU A O 1
ATOM 1248 N N . LYS A 1 158 ? -4.841 19.871 -15.606 1.00 91.31 158 LYS A N 1
ATOM 1249 C CA . LYS A 1 158 ? -6.223 19.376 -15.756 1.00 91.31 158 LYS A CA 1
ATOM 1250 C C . LYS A 1 158 ? -6.682 18.566 -14.540 1.00 91.31 158 LYS A C 1
ATOM 1252 O O . LYS A 1 158 ? -7.790 18.773 -14.046 1.00 91.31 158 LYS A O 1
ATOM 1257 N N . ARG A 1 159 ? -5.836 17.665 -14.025 1.00 90.69 159 ARG A N 1
ATOM 1258 C CA . ARG A 1 159 ? -6.141 16.876 -12.818 1.00 90.69 159 ARG A CA 1
ATOM 1259 C C . ARG A 1 159 ? -6.269 17.750 -11.573 1.00 90.69 159 ARG A C 1
ATOM 1261 O O . ARG A 1 159 ? -7.126 17.459 -10.746 1.00 90.69 159 ARG A O 1
ATOM 1268 N N . GLN A 1 160 ? -5.472 18.810 -11.442 1.00 90.75 160 GLN A N 1
ATOM 1269 C CA . GLN A 1 160 ? -5.583 19.755 -10.325 1.00 90.75 160 GLN A CA 1
ATOM 1270 C C . GLN A 1 160 ? -6.961 20.426 -10.297 1.00 90.75 160 GLN A C 1
ATOM 1272 O O . GLN A 1 160 ? -7.596 20.453 -9.244 1.00 90.75 160 GLN A O 1
ATOM 1277 N N . ASN A 1 161 ? -7.460 20.867 -11.455 1.00 85.81 161 ASN A N 1
ATOM 1278 C CA . ASN A 1 161 ? -8.785 21.485 -11.575 1.00 85.81 161 ASN A CA 1
ATOM 1279 C C . ASN A 1 161 ? -9.921 20.504 -11.249 1.00 85.81 161 ASN A C 1
ATOM 1281 O O . ASN A 1 161 ? -10.832 20.836 -10.499 1.00 85.81 161 ASN A O 1
ATOM 1285 N N . LEU A 1 162 ? -9.850 19.268 -11.749 1.00 86.56 162 LEU A N 1
ATOM 1286 C CA . LEU A 1 162 ? -10.853 18.243 -11.432 1.00 86.56 162 LEU A CA 1
ATOM 1287 C C . LEU A 1 162 ? -10.838 17.856 -9.947 1.00 86.56 162 LEU A C 1
ATOM 1289 O O . LEU A 1 162 ? -11.877 17.578 -9.345 1.00 86.56 162 LEU A O 1
ATOM 1293 N N . ASN A 1 163 ? -9.649 17.792 -9.348 1.00 83.56 163 ASN A N 1
ATOM 1294 C CA . ASN A 1 163 ? -9.508 17.370 -7.963 1.00 83.56 163 ASN A CA 1
ATOM 1295 C C . ASN A 1 163 ? -9.885 18.485 -6.980 1.00 83.56 163 ASN A C 1
ATOM 1297 O O . ASN A 1 163 ? -10.391 18.179 -5.904 1.00 83.56 163 ASN A O 1
ATOM 1301 N N . SER A 1 164 ? -9.687 19.761 -7.331 1.00 78.50 164 SER A N 1
ATOM 1302 C CA . SER A 1 164 ? -10.072 20.898 -6.484 1.00 78.50 164 SER A CA 1
ATOM 1303 C C . SER A 1 164 ? -11.588 20.962 -6.274 1.00 78.50 164 SER A C 1
ATOM 1305 O O . SER A 1 164 ? -12.046 21.179 -5.148 1.00 78.50 164 SER A O 1
ATOM 1307 N N . GLU A 1 165 ? -12.365 20.660 -7.314 1.00 73.94 165 GLU A N 1
ATOM 1308 C CA . GLU A 1 165 ? -13.823 20.567 -7.246 1.00 73.94 165 GLU A CA 1
ATOM 1309 C C . GLU A 1 165 ? -14.280 19.411 -6.340 1.00 73.94 165 GLU A C 1
ATOM 1311 O O . GLU A 1 165 ? -15.074 19.616 -5.416 1.00 73.94 165 GLU A O 1
ATOM 1316 N N . LYS A 1 166 ? -13.694 18.216 -6.505 1.00 78.94 166 LYS A N 1
ATOM 1317 C CA . LYS A 1 166 ? -13.954 17.059 -5.625 1.00 78.94 166 LYS A CA 1
ATOM 1318 C C . LYS A 1 166 ? -13.575 17.336 -4.171 1.00 78.94 166 LYS A C 1
ATOM 1320 O O . LYS A 1 166 ? -14.326 16.995 -3.258 1.00 78.94 166 LYS A O 1
ATOM 1325 N N . LEU A 1 167 ? -12.431 17.984 -3.937 1.00 73.88 167 LEU A N 1
ATOM 1326 C CA . LEU A 1 167 ? -11.992 18.354 -2.591 1.00 73.88 167 LEU A CA 1
ATOM 1327 C C . LEU A 1 167 ? -12.983 19.310 -1.923 1.00 73.88 167 LEU A C 1
ATOM 1329 O O . LEU A 1 167 ? -13.219 19.203 -0.719 1.00 73.88 167 LEU A O 1
ATOM 1333 N N . ARG A 1 168 ? -13.556 20.245 -2.690 1.00 70.88 168 ARG A N 1
ATOM 1334 C CA . ARG A 1 168 ? -14.556 21.196 -2.195 1.00 70.88 168 ARG A CA 1
ATOM 1335 C C . ARG A 1 168 ? -15.822 20.473 -1.738 1.00 70.88 168 ARG A C 1
ATOM 1337 O O . ARG A 1 168 ? -16.291 20.736 -0.633 1.00 70.88 168 ARG A O 1
ATOM 1344 N N . LEU A 1 169 ? -16.321 19.531 -2.539 1.00 73.75 169 LEU A N 1
ATOM 1345 C CA . LEU A 1 169 ? -17.498 18.720 -2.210 1.00 73.75 169 LEU A CA 1
ATOM 1346 C C . LEU A 1 169 ? -17.257 17.844 -0.969 1.00 73.75 169 LEU A C 1
ATOM 1348 O O . LEU A 1 169 ? -18.035 17.897 -0.018 1.00 73.75 169 LEU A O 1
ATOM 1352 N N . ASN A 1 170 ? -16.119 17.147 -0.907 1.00 76.81 170 ASN A N 1
ATOM 1353 C CA . ASN A 1 170 ? -15.762 16.302 0.237 1.00 76.81 170 ASN A CA 1
ATOM 1354 C C . ASN A 1 170 ? -15.575 17.103 1.537 1.00 76.81 170 ASN A C 1
ATOM 1356 O O . ASN A 1 170 ? -15.947 16.635 2.612 1.00 76.81 170 ASN A O 1
ATOM 1360 N N . LYS A 1 171 ? -15.018 18.322 1.470 1.00 74.50 171 LYS A N 1
ATOM 1361 C CA . LYS A 1 171 ? -14.893 19.208 2.644 1.00 74.50 171 LYS A CA 1
ATOM 1362 C C . LYS A 1 171 ? -16.256 19.631 3.192 1.00 74.50 171 LYS A C 1
ATOM 1364 O O . LYS A 1 171 ? -16.416 19.707 4.408 1.00 74.50 171 LYS A O 1
ATOM 1369 N N . LEU A 1 172 ? -17.225 19.905 2.319 1.00 72.25 172 LEU A N 1
ATOM 1370 C CA . LEU A 1 172 ? -18.590 20.248 2.728 1.00 72.25 172 LEU A CA 1
ATOM 1371 C C . LEU A 1 172 ? -19.281 19.065 3.415 1.00 72.25 172 LEU A C 1
ATOM 1373 O O . LEU A 1 172 ? -19.989 19.262 4.398 1.00 72.25 172 LEU A O 1
ATOM 1377 N N . GLN A 1 173 ? -19.038 17.849 2.930 1.00 73.75 173 GLN A N 1
ATOM 1378 C CA . GLN A 1 173 ? -19.605 16.618 3.477 1.00 73.75 173 GLN A CA 1
ATOM 1379 C C . GLN A 1 173 ? -18.992 16.257 4.841 1.00 73.75 173 GLN A C 1
ATOM 1381 O O . GLN A 1 173 ? -19.721 16.111 5.818 1.00 73.75 173 GLN A O 1
ATOM 1386 N N . LYS A 1 174 ? -17.657 16.289 4.960 1.00 67.88 174 LYS A N 1
ATOM 1387 C CA . LYS A 1 174 ? -16.950 16.046 6.232 1.00 67.88 174 LYS A CA 1
ATOM 1388 C C . LYS A 1 174 ? -17.320 17.030 7.339 1.00 67.88 174 LYS A C 1
ATOM 1390 O O . LYS A 1 174 ? -17.378 16.641 8.498 1.00 67.88 174 LYS A O 1
ATOM 1395 N N . ARG A 1 175 ? -17.599 18.298 7.008 1.00 65.75 175 ARG A N 1
ATOM 1396 C CA . ARG A 1 175 ? -18.094 19.277 7.996 1.00 65.75 175 ARG A CA 1
ATOM 1397 C C . ARG A 1 175 ? -19.458 18.884 8.569 1.00 65.75 175 ARG A C 1
ATOM 1399 O O . ARG A 1 175 ? -19.697 19.110 9.752 1.00 65.75 175 ARG A O 1
ATOM 1406 N N . LYS A 1 176 ? -20.336 18.279 7.761 1.00 63.00 176 LYS A N 1
ATOM 1407 C CA . LYS A 1 176 ? -21.636 17.781 8.235 1.00 63.00 176 LYS A CA 1
ATOM 1408 C C . LYS A 1 176 ? -21.460 16.581 9.172 1.00 63.00 176 LYS A C 1
ATOM 1410 O O . LYS A 1 176 ? -22.103 16.538 10.211 1.00 63.00 176 LYS A O 1
ATOM 1415 N N . GLU A 1 177 ? -20.538 15.675 8.851 1.00 62.84 177 GLU A N 1
ATOM 1416 C CA . GLU A 1 177 ? -20.253 14.456 9.630 1.00 62.84 177 GLU A CA 1
ATOM 1417 C C . GLU A 1 177 ? -19.509 14.740 10.951 1.00 62.84 177 GLU A C 1
ATOM 1419 O O . GLU A 1 177 ? -19.871 14.213 11.999 1.00 62.84 177 GLU A O 1
ATOM 1424 N N . GLN A 1 178 ? -18.515 15.639 10.946 1.00 58.03 178 GLN A N 1
ATOM 1425 C CA . GLN A 1 178 ? -17.754 16.022 12.150 1.00 58.03 178 GLN A CA 1
ATOM 1426 C C . GLN A 1 178 ? -18.605 16.707 13.226 1.00 58.03 178 GLN A C 1
ATOM 1428 O O . GLN A 1 178 ? -18.223 16.724 14.393 1.00 58.03 178 GLN A O 1
ATOM 1433 N N . SER A 1 179 ? -19.772 17.238 12.859 1.00 55.41 179 SER A N 1
ATOM 1434 C CA . SER A 1 179 ? -20.713 17.828 13.815 1.00 55.41 179 SER A CA 1
ATOM 1435 C C . SER A 1 179 ? -21.398 16.777 14.707 1.00 55.41 179 SER A C 1
ATOM 1437 O O . SER A 1 179 ? -22.029 17.148 15.690 1.00 55.41 179 SER A O 1
ATOM 1439 N N . GLN A 1 180 ? -21.299 15.480 14.380 1.00 56.75 180 GLN A N 1
ATOM 1440 C CA . GLN A 1 180 ? -22.105 14.419 15.001 1.00 56.75 180 GLN A CA 1
ATOM 1441 C C . GLN A 1 180 ? -21.329 13.442 15.898 1.00 56.75 180 GLN A C 1
ATOM 1443 O O . GLN A 1 180 ? -21.960 12.661 16.604 1.00 56.75 180 GLN A O 1
ATOM 1448 N N . GLN A 1 181 ? -19.993 13.467 15.933 1.00 54.47 181 GLN A N 1
ATOM 1449 C CA . GLN A 1 181 ? -19.212 12.490 16.704 1.00 54.47 181 GLN A CA 1
ATOM 1450 C C . GLN A 1 181 ? -18.093 13.155 17.507 1.00 54.47 181 GLN A C 1
ATOM 1452 O O . GLN A 1 181 ? -16.965 13.304 17.043 1.00 54.47 181 GLN A O 1
ATOM 1457 N N . LYS A 1 182 ? -18.393 13.501 18.758 1.00 52.78 182 LYS A N 1
ATOM 1458 C CA . LYS A 1 182 ? -17.375 13.671 19.799 1.00 52.78 182 LYS A CA 1
ATOM 1459 C C . LYS A 1 182 ? -17.668 12.619 20.865 1.00 52.78 182 LYS A C 1
ATOM 1461 O O . LYS A 1 182 ? -18.450 12.857 21.777 1.00 52.78 182 LYS A O 1
ATOM 1466 N N . GLN A 1 183 ? -17.140 11.411 20.675 1.00 60.47 183 GLN A N 1
ATOM 1467 C CA . GLN A 1 183 ? -17.267 10.356 21.679 1.00 60.47 183 GLN A CA 1
ATOM 1468 C C . GLN A 1 183 ? -16.414 10.732 22.891 1.00 60.47 183 GLN A C 1
ATOM 1470 O O . GLN A 1 183 ? -15.210 10.958 22.773 1.00 60.47 183 GLN A O 1
ATOM 1475 N N . GLN A 1 184 ? -17.064 10.842 24.044 1.00 74.00 184 GLN A N 1
ATOM 1476 C CA . GLN A 1 184 ? -16.413 11.023 25.333 1.00 74.00 184 GLN A CA 1
ATOM 1477 C C . GLN A 1 184 ? -15.790 9.688 25.755 1.00 74.00 184 GLN A C 1
ATOM 1479 O O . GLN A 1 184 ? -16.429 8.645 25.632 1.00 74.00 184 GLN A O 1
ATOM 1484 N N . ILE A 1 185 ? -14.538 9.712 26.215 1.00 80.38 185 ILE A N 1
ATOM 1485 C CA . ILE A 1 185 ? -13.858 8.517 26.725 1.00 80.38 185 ILE A CA 1
ATOM 1486 C C . ILE A 1 185 ? -14.572 8.106 28.017 1.00 80.38 185 ILE A C 1
ATOM 1488 O O . ILE A 1 185 ? -14.647 8.895 28.957 1.00 80.38 185 ILE A O 1
ATOM 1492 N N . VAL A 1 186 ? -15.136 6.898 28.040 1.00 84.25 186 VAL A N 1
ATOM 1493 C CA . VAL A 1 186 ? -15.815 6.336 29.213 1.00 84.25 186 VAL A CA 1
ATOM 1494 C C . VAL A 1 186 ? -14.891 5.308 29.847 1.00 84.25 186 VAL A C 1
ATOM 1496 O O . VAL A 1 186 ? -14.481 4.352 29.189 1.00 84.25 186 VAL A O 1
ATOM 1499 N N . HIS A 1 187 ? -14.569 5.502 31.123 1.00 84.25 187 HIS A N 1
ATOM 1500 C CA . HIS A 1 187 ? -13.830 4.526 31.915 1.00 84.25 187 HIS A CA 1
ATOM 1501 C C . HIS A 1 187 ? -14.828 3.566 32.560 1.00 84.25 187 HIS A C 1
ATOM 1503 O O . HIS A 1 187 ? -15.748 4.001 33.249 1.00 84.25 187 HIS A O 1
ATOM 1509 N N . THR A 1 188 ? -14.673 2.267 32.306 1.00 85.94 188 THR A N 1
ATOM 1510 C CA . THR A 1 188 ? -15.536 1.229 32.892 1.00 85.94 188 THR A CA 1
ATOM 1511 C C . THR A 1 188 ? -15.297 1.063 34.390 1.00 85.94 188 THR A C 1
ATOM 1513 O O . THR A 1 188 ? -16.210 0.683 35.113 1.00 85.94 188 THR A O 1
ATOM 1516 N N . GLU A 1 189 ? -14.087 1.381 34.850 1.00 86.06 189 GLU A N 1
ATOM 1517 C CA . GLU A 1 189 ? -13.651 1.266 36.238 1.00 86.06 189 GLU A CA 1
ATOM 1518 C C . GLU A 1 189 ? -12.872 2.534 36.613 1.00 86.06 189 GLU A C 1
ATOM 1520 O O . GLU A 1 189 ? -11.941 2.931 35.911 1.00 86.06 189 GLU A O 1
ATOM 1525 N N . ASN A 1 190 ? -13.278 3.193 37.701 1.00 87.06 190 ASN A N 1
ATOM 1526 C CA . ASN A 1 190 ? -12.564 4.327 38.293 1.00 87.06 190 ASN A CA 1
ATOM 1527 C C . ASN A 1 190 ? -12.808 4.377 39.810 1.00 87.06 190 ASN A C 1
ATOM 1529 O O . ASN A 1 190 ? -13.346 5.344 40.345 1.00 87.06 190 ASN A O 1
ATOM 1533 N N . GLU A 1 191 ? -12.461 3.295 40.503 1.00 88.00 191 GLU A N 1
ATOM 1534 C CA . GLU A 1 191 ? -12.673 3.164 41.953 1.00 88.00 191 GLU A CA 1
ATOM 1535 C C . GLU A 1 191 ? -11.866 4.186 42.768 1.00 88.00 191 GLU A C 1
ATOM 1537 O O . GLU A 1 191 ? -12.263 4.572 43.863 1.00 88.00 191 GLU A O 1
ATOM 1542 N N . TRP A 1 192 ? -10.750 4.656 42.208 1.00 88.50 192 TRP A N 1
ATOM 1543 C CA . TRP A 1 192 ? -9.803 5.562 42.856 1.00 88.50 192 TRP A CA 1
ATOM 1544 C C . TRP A 1 192 ? -10.094 7.045 42.595 1.00 88.50 192 TRP A C 1
ATOM 1546 O O . TRP A 1 192 ? -9.292 7.890 42.986 1.00 88.50 192 TRP A O 1
ATOM 1556 N N . GLY A 1 193 ? -11.211 7.369 41.926 1.00 83.44 193 GLY A N 1
ATOM 1557 C CA . GLY A 1 193 ? -11.616 8.753 41.660 1.00 83.44 193 GLY A CA 1
ATOM 1558 C C . GLY A 1 193 ? -10.574 9.548 40.872 1.00 83.44 193 GLY A C 1
ATOM 1559 O O . GLY A 1 193 ? -10.390 10.734 41.119 1.00 83.44 193 GLY A O 1
ATOM 1560 N N . ILE A 1 194 ? -9.853 8.895 39.958 1.00 88.12 194 ILE A N 1
ATOM 1561 C CA . ILE A 1 194 ? -8.809 9.535 39.157 1.00 88.12 194 ILE A CA 1
ATOM 1562 C C . ILE A 1 194 ? -9.481 10.516 38.195 1.00 88.12 194 ILE A C 1
ATOM 1564 O O . ILE A 1 194 ? -10.348 10.129 37.406 1.00 88.12 194 ILE A O 1
ATOM 1568 N N . GLU A 1 195 ? -9.070 11.779 38.256 1.00 86.12 195 GLU A N 1
ATOM 1569 C CA . GLU A 1 195 ? -9.580 12.860 37.416 1.00 86.12 195 GLU A CA 1
ATOM 1570 C C . GLU A 1 195 ? -8.525 13.310 36.402 1.00 86.12 195 GLU A C 1
ATOM 1572 O O . GLU A 1 195 ? -7.326 13.346 36.685 1.00 86.12 195 GLU A O 1
ATOM 1577 N N . VAL A 1 196 ? -8.976 13.671 35.200 1.00 84.88 196 VAL A N 1
ATOM 1578 C CA . VAL A 1 196 ? -8.104 14.232 34.165 1.00 84.88 196 VAL A CA 1
ATOM 1579 C C . VAL A 1 196 ? -8.001 15.735 34.387 1.00 84.88 196 VAL A C 1
ATOM 1581 O O . VAL A 1 196 ? -8.950 16.476 34.130 1.00 84.88 196 VAL A O 1
ATOM 1584 N N . VAL A 1 197 ? -6.839 16.182 34.855 1.00 86.12 197 VAL A N 1
ATOM 1585 C CA . VAL A 1 197 ? -6.528 17.605 35.012 1.00 86.12 197 VAL A CA 1
ATOM 1586 C C . VAL A 1 197 ? -6.075 18.168 33.657 1.00 86.12 197 VAL A C 1
ATOM 1588 O O . VAL A 1 197 ? -5.205 17.570 33.026 1.00 86.12 197 VAL A O 1
ATOM 1591 N N . PRO A 1 198 ? -6.647 19.287 33.177 1.00 81.56 198 PRO A N 1
ATOM 1592 C CA . PRO A 1 198 ? -6.176 19.961 31.969 1.00 81.56 198 PRO A CA 1
ATOM 1593 C C . PRO A 1 198 ? -4.722 20.438 32.096 1.00 81.56 198 PRO A C 1
ATOM 1595 O O . PRO A 1 198 ? -4.338 20.967 33.139 1.00 81.56 198 PRO A O 1
ATOM 1598 N N . ASP A 1 199 ? -3.955 20.342 31.006 1.00 76.31 199 ASP A N 1
ATOM 1599 C CA . ASP A 1 199 ? -2.532 20.728 30.948 1.00 76.31 199 ASP A CA 1
ATOM 1600 C C . ASP A 1 199 ? -2.271 22.221 31.258 1.00 76.31 199 ASP A C 1
ATOM 1602 O O . ASP A 1 199 ? -1.145 22.608 31.564 1.00 76.31 199 ASP A O 1
ATOM 1606 N N . ASP A 1 200 ? -3.306 23.067 31.221 1.00 67.31 200 ASP A N 1
ATOM 1607 C CA . ASP A 1 200 ? -3.209 24.518 31.438 1.00 67.31 200 ASP A CA 1
ATOM 1608 C C . ASP A 1 200 ? -3.173 24.931 32.927 1.00 67.31 200 ASP A C 1
ATOM 1610 O O . ASP A 1 200 ? -3.111 26.122 33.244 1.00 67.31 200 ASP A O 1
ATOM 1614 N N . ILE A 1 201 ? -3.220 23.977 33.862 1.00 63.16 201 ILE A N 1
ATOM 1615 C CA . ILE A 1 201 ? -3.176 24.257 35.302 1.00 63.16 201 ILE A CA 1
ATOM 1616 C C . ILE A 1 201 ? -1.741 24.075 35.801 1.00 63.16 201 ILE A C 1
ATOM 1618 O O . ILE A 1 201 ? -1.259 22.958 35.976 1.00 63.16 201 ILE A O 1
ATOM 1622 N N . SER A 1 202 ? -1.052 25.184 36.087 1.00 57.12 202 SER A N 1
ATOM 1623 C CA . SER A 1 202 ? 0.189 25.159 36.864 1.00 57.12 202 SER A CA 1
ATOM 1624 C C . SER A 1 202 ? -0.127 24.653 38.271 1.00 57.12 202 SER A C 1
ATOM 1626 O O . SER A 1 202 ? -0.695 25.377 39.092 1.00 57.12 202 SER A O 1
ATOM 1628 N N . ILE A 1 203 ? 0.199 23.394 38.540 1.00 61.38 203 ILE A N 1
ATOM 1629 C CA . ILE A 1 203 ? 0.010 22.778 39.848 1.00 61.38 203 ILE A CA 1
ATOM 1630 C C . ILE A 1 203 ? 0.943 23.479 40.844 1.00 61.38 203 ILE A C 1
ATOM 1632 O O . ILE A 1 203 ? 2.157 23.296 40.810 1.00 61.38 203 ILE A O 1
ATOM 1636 N N . ASN A 1 204 ? 0.382 24.286 41.747 1.00 56.00 204 ASN A N 1
ATOM 1637 C CA . ASN A 1 204 ? 1.103 24.740 42.932 1.00 56.00 204 ASN A CA 1
ATOM 1638 C C . ASN A 1 204 ? 1.228 23.541 43.884 1.00 56.00 204 ASN A C 1
ATOM 1640 O O . ASN A 1 204 ? 0.253 23.161 44.535 1.00 56.00 204 ASN A O 1
ATOM 1644 N N . GLU A 1 205 ? 2.421 22.945 43.968 1.00 55.19 205 GLU A N 1
ATOM 1645 C CA . GLU A 1 205 ? 2.737 21.780 44.821 1.00 55.19 205 GLU A CA 1
ATOM 1646 C C . GLU A 1 205 ? 2.280 21.957 46.286 1.00 55.19 205 GLU A C 1
ATOM 1648 O O . GLU A 1 205 ? 1.932 20.992 46.969 1.00 55.19 205 GLU A O 1
ATOM 1653 N N . THR A 1 206 ? 2.184 23.205 46.752 1.00 54.09 206 THR A N 1
ATOM 1654 C CA . THR A 1 206 ? 1.715 23.592 48.087 1.00 54.09 206 THR A CA 1
ATOM 1655 C C . THR A 1 206 ? 0.239 23.291 48.369 1.00 54.09 206 THR A C 1
ATOM 1657 O O . THR A 1 206 ? -0.115 23.111 49.533 1.00 54.09 206 THR A O 1
ATOM 1660 N N . GLN A 1 207 ? -0.633 23.202 47.358 1.00 54.47 207 GLN A N 1
ATOM 1661 C CA . GLN A 1 207 ? -2.063 22.908 47.566 1.00 54.47 207 GLN A CA 1
ATOM 1662 C C . GLN A 1 207 ? -2.354 21.401 47.660 1.00 54.47 207 GLN A C 1
ATOM 1664 O O . GLN A 1 207 ? -3.223 20.989 48.429 1.00 54.47 207 GLN A O 1
ATOM 1669 N N . ILE A 1 208 ? -1.576 20.563 46.964 1.00 57.72 208 ILE A N 1
ATOM 1670 C CA . ILE A 1 208 ? -1.740 19.098 46.985 1.00 57.72 208 ILE A CA 1
ATOM 1671 C C . ILE A 1 208 ? -1.321 18.514 48.342 1.00 57.72 208 ILE A C 1
ATOM 1673 O O . ILE A 1 208 ? -2.003 17.640 48.879 1.00 57.72 208 ILE A O 1
ATOM 1677 N N . GLN A 1 209 ? -0.253 19.039 48.955 1.00 53.78 209 GLN A N 1
ATOM 1678 C CA . GLN A 1 209 ? 0.169 18.607 50.294 1.00 53.78 209 GLN A CA 1
ATOM 1679 C C . GLN A 1 209 ? -0.879 18.907 51.376 1.00 53.78 209 GLN A C 1
ATOM 1681 O O . GLN A 1 209 ? -1.025 18.124 52.312 1.00 53.78 209 GLN A O 1
ATOM 1686 N N . GLN A 1 210 ? -1.645 19.994 51.241 1.00 55.50 210 GLN A N 1
ATOM 1687 C CA . GLN A 1 210 ? -2.711 20.334 52.190 1.00 55.50 210 GLN A CA 1
ATOM 1688 C C . GLN A 1 210 ? -3.959 19.455 52.022 1.00 55.50 210 GLN A C 1
ATOM 1690 O O . GLN A 1 210 ? -4.611 19.133 53.012 1.00 55.50 210 GLN A O 1
ATOM 1695 N N . GLN A 1 211 ? -4.280 19.016 50.800 1.00 54.69 211 GLN A N 1
ATOM 1696 C CA . GLN A 1 211 ? -5.400 18.096 50.561 1.00 54.69 211 GLN A CA 1
ATOM 1697 C C . GLN A 1 211 ? -5.101 16.657 51.001 1.00 54.69 211 GLN A C 1
ATOM 1699 O O . GLN A 1 211 ? -5.980 16.011 51.568 1.00 54.69 211 GLN A O 1
ATOM 1704 N N . LEU A 1 212 ? -3.863 16.179 50.830 1.00 55.06 212 LEU A N 1
ATOM 1705 C CA . LEU A 1 212 ? -3.435 14.858 51.317 1.00 55.06 212 LEU A CA 1
ATOM 1706 C C . LEU A 1 212 ? -3.428 14.766 52.852 1.00 55.06 212 LEU A C 1
ATOM 1708 O O . LEU A 1 212 ? -3.677 13.696 53.404 1.00 55.06 212 LEU A O 1
ATOM 1712 N N . LEU A 1 213 ? -3.199 15.882 53.552 1.00 44.47 213 LEU A N 1
ATOM 1713 C CA . LEU A 1 213 ? -3.228 15.926 55.018 1.00 44.47 213 LEU A CA 1
ATOM 1714 C C . LEU A 1 213 ? -4.652 15.837 55.598 1.00 44.47 213 LEU A C 1
ATOM 1716 O O . LEU A 1 213 ? -4.824 15.414 56.738 1.00 44.47 213 LEU A O 1
ATOM 1720 N N . ASN A 1 214 ? -5.671 16.199 54.812 1.00 50.56 214 ASN A N 1
ATOM 1721 C CA . ASN A 1 214 ? -7.067 16.262 55.256 1.00 50.56 214 ASN A CA 1
ATOM 1722 C C . ASN A 1 214 ? -7.862 14.963 55.023 1.00 50.56 214 ASN A C 1
ATOM 1724 O O . ASN A 1 214 ? -9.024 14.892 55.415 1.00 50.56 214 ASN A O 1
ATOM 1728 N N . 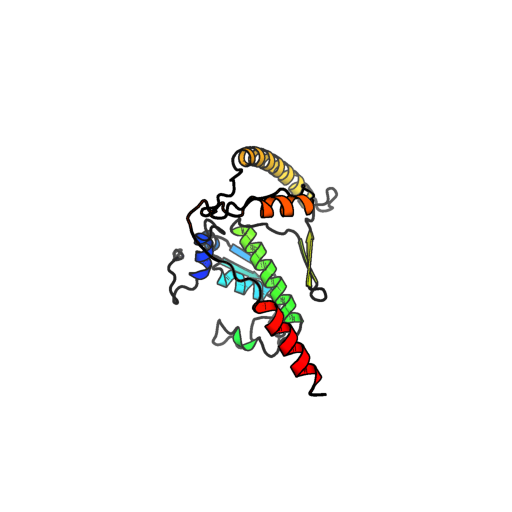GLN A 1 215 ? -7.263 13.935 54.409 1.00 47.94 215 GLN A N 1
ATOM 1729 C CA . GLN A 1 215 ? -7.901 12.634 54.147 1.00 47.94 215 GLN A CA 1
ATOM 1730 C C . GLN A 1 215 ? -7.360 11.501 55.039 1.00 47.94 215 GLN A C 1
ATOM 1732 O O . GLN A 1 215 ? -7.286 10.350 54.614 1.00 47.94 215 GLN A O 1
ATOM 1737 N N . GLN A 1 216 ? -6.985 11.790 56.288 1.00 36.00 216 GLN A N 1
ATOM 1738 C CA . GLN A 1 216 ? -6.823 10.723 57.281 1.00 36.00 216 GLN A CA 1
ATOM 1739 C C . GLN A 1 216 ? -8.184 10.410 57.933 1.00 36.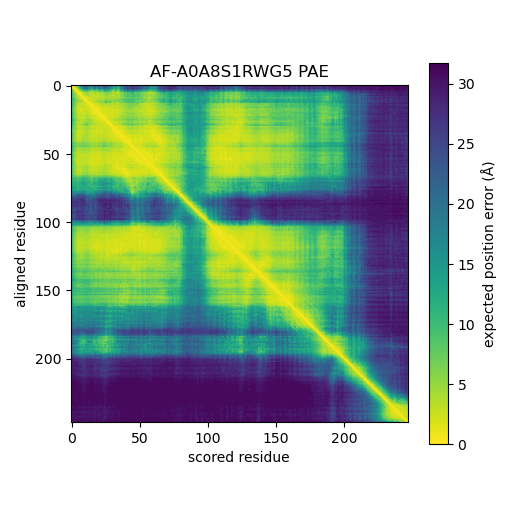00 216 GLN A C 1
ATOM 1741 O O . GLN A 1 216 ? -8.894 11.343 58.313 1.00 36.00 216 GLN A O 1
ATOM 1746 N N . PRO A 1 217 ? -8.587 9.130 58.068 1.00 36.50 217 PRO A N 1
ATOM 1747 C CA . PRO A 1 217 ? -9.890 8.781 58.625 1.00 36.50 217 PRO A CA 1
ATOM 1748 C C . PRO A 1 217 ? -10.007 9.222 60.088 1.00 36.50 217 PRO A C 1
ATOM 1750 O O . PRO A 1 217 ? -9.162 8.881 60.917 1.00 36.50 217 PRO A O 1
ATOM 1753 N N . GLN A 1 218 ? -11.093 9.923 60.421 1.00 37.44 218 GLN A N 1
ATOM 1754 C CA . GLN A 1 218 ? -11.521 10.132 61.803 1.00 37.44 218 GLN A CA 1
ATOM 1755 C C . GLN A 1 218 ? -11.957 8.783 62.391 1.00 37.44 218 GLN A C 1
ATOM 1757 O O . GLN A 1 218 ? -13.038 8.286 62.084 1.00 37.44 218 GLN A O 1
ATOM 1762 N N . GLN A 1 219 ? -11.119 8.173 63.230 1.00 30.84 219 GLN A N 1
ATOM 1763 C CA . GLN A 1 219 ? -11.569 7.114 64.132 1.00 30.84 219 GLN A CA 1
ATOM 1764 C C . GLN A 1 219 ? -12.070 7.752 65.430 1.00 30.84 219 GLN A C 1
ATOM 1766 O O . GLN A 1 219 ? -11.288 8.134 66.300 1.00 30.84 219 GLN A O 1
ATOM 1771 N N . GLU A 1 220 ? -13.391 7.865 65.554 1.00 27.77 220 GLU A N 1
ATOM 1772 C CA . GLU A 1 220 ? -14.049 8.103 66.834 1.00 27.77 220 GLU A CA 1
ATOM 1773 C C . GLU A 1 220 ? -14.025 6.827 67.696 1.00 27.77 220 GLU A C 1
ATOM 1775 O O . GLU A 1 220 ? -14.584 5.797 67.338 1.00 27.77 220 GLU A O 1
ATOM 1780 N N . SER A 1 221 ? -13.411 6.970 68.874 1.00 28.58 221 SER A N 1
ATOM 1781 C CA . SER A 1 221 ? -13.880 6.480 70.179 1.00 28.58 221 SER A CA 1
ATOM 1782 C C . SER A 1 221 ? -14.084 4.971 70.402 1.00 28.58 221 SER A C 1
ATOM 1784 O O . SER A 1 221 ? -15.132 4.436 70.060 1.00 28.58 221 SER A O 1
ATOM 1786 N N . GLN A 1 222 ? -13.196 4.348 71.201 1.00 27.88 222 GLN A N 1
ATOM 1787 C CA . GLN A 1 222 ? -13.552 3.765 72.518 1.00 27.88 222 GLN A CA 1
ATOM 1788 C C . GLN A 1 222 ? -12.345 3.166 73.289 1.00 27.88 222 GLN A C 1
ATOM 1790 O O . GLN A 1 222 ? -11.848 2.093 72.985 1.00 27.88 222 GLN A O 1
ATOM 1795 N N . GLN A 1 223 ? -11.970 3.885 74.356 1.00 28.05 223 GLN A N 1
ATOM 1796 C CA . GLN A 1 223 ? -11.691 3.409 75.725 1.00 28.05 223 GLN A CA 1
ATOM 1797 C C . GLN A 1 223 ? -10.445 2.550 76.080 1.00 28.05 223 GLN A C 1
ATOM 1799 O O . GLN A 1 223 ? -10.362 1.368 75.784 1.00 28.05 223 GLN A O 1
ATOM 1804 N N . GLN A 1 224 ? -9.639 3.172 76.966 1.00 28.36 224 GLN A N 1
ATOM 1805 C CA . GLN A 1 224 ? -8.939 2.642 78.163 1.00 28.36 224 GLN A CA 1
ATOM 1806 C C . GLN A 1 224 ? -7.433 2.287 78.088 1.00 28.36 224 GLN A C 1
ATOM 1808 O O . GLN A 1 224 ? -7.055 1.280 77.515 1.00 28.36 224 GLN A O 1
ATOM 1813 N N . GLN A 1 225 ? -6.643 3.100 78.831 1.00 31.27 225 GLN A N 1
ATOM 1814 C CA . GLN A 1 225 ? -5.495 2.760 79.716 1.00 31.27 225 GLN A CA 1
ATOM 1815 C C . GLN A 1 225 ? -4.271 2.074 79.048 1.00 31.27 225 GLN A C 1
ATOM 1817 O O . GLN A 1 225 ? -4.406 1.050 78.410 1.00 31.27 225 GLN A O 1
ATOM 1822 N N . THR A 1 226 ? -3.003 2.501 79.127 1.00 26.48 226 THR A N 1
ATOM 1823 C CA . THR A 1 226 ? -2.201 3.201 80.148 1.00 26.48 226 THR A CA 1
ATOM 1824 C C . THR A 1 226 ? -0.803 3.510 79.564 1.00 26.48 226 THR A C 1
ATOM 1826 O O . THR A 1 226 ? -0.292 2.756 78.743 1.00 26.48 226 THR A O 1
ATOM 1829 N N . ASN A 1 227 ? -0.184 4.592 80.042 1.00 34.81 227 ASN A N 1
ATOM 1830 C CA . ASN A 1 227 ? 1.220 5.027 79.920 1.00 34.81 227 ASN A CA 1
ATOM 1831 C C . ASN A 1 227 ? 2.293 3.945 79.646 1.00 34.81 227 ASN A C 1
ATOM 1833 O O . ASN A 1 227 ? 2.401 3.005 80.430 1.00 34.81 227 ASN A O 1
ATOM 1837 N N . ASN A 1 228 ? 3.171 4.165 78.647 1.00 34.59 228 ASN A N 1
ATOM 1838 C CA . ASN A 1 228 ? 4.615 3.840 78.702 1.00 34.59 228 ASN A CA 1
ATOM 1839 C C . ASN A 1 228 ? 5.381 4.264 77.422 1.00 34.59 228 ASN A C 1
ATOM 1841 O O . ASN A 1 228 ? 5.711 3.440 76.577 1.00 34.59 228 ASN A O 1
ATOM 1845 N N . THR A 1 229 ? 5.753 5.539 77.302 1.00 37.97 229 THR A N 1
ATOM 1846 C CA . THR A 1 229 ? 6.739 6.026 76.313 1.00 37.97 229 THR A CA 1
ATOM 1847 C C . THR A 1 229 ? 8.035 6.423 77.016 1.00 37.97 229 THR A C 1
ATOM 1849 O O . THR A 1 229 ? 8.293 7.603 77.224 1.00 37.97 229 THR A O 1
ATOM 1852 N N . ASN A 1 230 ? 8.834 5.436 77.435 1.00 46.16 230 ASN A N 1
ATOM 1853 C CA . ASN A 1 230 ? 10.200 5.671 77.942 1.00 46.16 230 ASN A CA 1
ATOM 1854 C C . ASN A 1 230 ? 11.190 4.508 77.698 1.00 46.16 230 ASN A C 1
ATOM 1856 O O . ASN A 1 230 ? 12.310 4.546 78.203 1.00 46.16 230 ASN A O 1
ATOM 1860 N N . LYS A 1 231 ? 10.813 3.467 76.935 1.00 44.25 231 LYS A N 1
ATOM 1861 C CA . LYS A 1 231 ? 11.678 2.291 76.701 1.00 44.25 231 LYS A CA 1
ATOM 1862 C C . LYS A 1 231 ? 12.433 2.296 75.366 1.00 44.25 231 LYS A C 1
ATOM 1864 O O . LYS A 1 231 ? 13.523 1.735 75.320 1.00 44.25 231 LYS A O 1
ATOM 1869 N N . ASP A 1 232 ? 11.946 2.988 74.337 1.00 48.62 232 ASP A N 1
ATOM 1870 C CA . ASP A 1 232 ? 12.523 2.850 72.988 1.00 48.62 232 ASP A CA 1
ATOM 1871 C C . ASP A 1 232 ? 13.741 3.755 72.725 1.00 48.62 232 ASP A C 1
ATOM 1873 O O . ASP A 1 232 ? 14.633 3.385 71.963 1.00 48.62 232 ASP A O 1
ATOM 1877 N N . ASN A 1 233 ? 13.867 4.887 73.429 1.00 51.47 233 ASN A N 1
ATOM 1878 C CA . ASN A 1 233 ? 15.021 5.786 73.269 1.00 51.47 233 ASN A CA 1
ATOM 1879 C C . ASN A 1 233 ? 16.323 5.216 73.870 1.00 51.47 233 ASN A C 1
ATOM 1881 O O . ASN A 1 233 ? 17.401 5.445 73.331 1.00 51.47 233 ASN A O 1
ATOM 1885 N N . ASN A 1 234 ? 16.233 4.399 74.925 1.00 56.34 234 ASN A N 1
ATOM 1886 C CA . ASN A 1 234 ? 17.402 3.783 75.573 1.00 56.34 234 ASN A CA 1
ATOM 1887 C C . ASN A 1 234 ? 18.014 2.618 74.768 1.00 56.34 234 ASN A C 1
ATOM 1889 O O . ASN A 1 234 ? 19.160 2.228 75.005 1.00 56.34 234 ASN A O 1
ATOM 1893 N N . TYR A 1 235 ? 17.259 2.034 73.833 1.00 64.19 235 TYR A N 1
ATOM 1894 C CA . TYR A 1 235 ? 17.706 0.893 73.031 1.00 64.19 235 TYR A CA 1
ATOM 1895 C C . TYR A 1 235 ? 18.605 1.331 71.866 1.00 64.19 235 TYR A C 1
ATOM 1897 O O . TYR A 1 235 ? 19.674 0.759 71.653 1.00 64.19 235 TYR A O 1
ATOM 1905 N N . LEU A 1 236 ? 18.214 2.399 71.164 1.00 64.25 236 LEU A N 1
ATOM 1906 C CA . LEU A 1 236 ? 18.997 2.980 70.067 1.00 64.25 236 LEU A CA 1
ATOM 1907 C C . LEU A 1 236 ? 20.324 3.580 70.551 1.00 64.25 236 LEU A C 1
ATOM 1909 O O . LEU A 1 236 ? 21.350 3.438 69.885 1.00 64.25 236 LEU A O 1
ATOM 1913 N N . GLU A 1 237 ? 20.320 4.201 71.730 1.00 68.38 237 GLU A N 1
ATOM 1914 C CA . GLU A 1 237 ? 21.516 4.812 72.311 1.00 68.38 237 GLU A CA 1
ATOM 1915 C C . GLU A 1 237 ? 22.544 3.757 72.765 1.00 68.38 237 GLU A C 1
ATOM 1917 O O . GLU A 1 237 ? 23.742 3.903 72.516 1.00 68.38 237 GLU A O 1
ATOM 1922 N N . ASN A 1 238 ? 22.089 2.627 73.323 1.00 69.19 238 ASN A N 1
ATOM 1923 C CA . ASN A 1 238 ? 22.965 1.501 73.674 1.00 69.19 238 ASN A CA 1
ATOM 1924 C C . ASN A 1 238 ? 23.574 0.804 72.447 1.00 69.19 238 ASN A C 1
ATOM 1926 O O . ASN A 1 238 ? 24.752 0.440 72.472 1.00 69.19 238 ASN A O 1
ATOM 1930 N N . LEU A 1 239 ? 22.810 0.665 71.359 1.00 71.25 239 LEU A N 1
ATOM 1931 C CA . LEU A 1 239 ? 23.288 0.047 70.118 1.00 71.25 239 LEU A CA 1
ATOM 1932 C C . LEU A 1 239 ? 24.403 0.881 69.459 1.00 71.25 239 LEU A C 1
ATOM 1934 O O . LEU A 1 239 ? 25.405 0.341 68.990 1.00 71.25 239 LEU A O 1
ATOM 1938 N N . MET A 1 240 ? 24.264 2.212 69.475 1.00 73.12 240 MET A N 1
ATOM 1939 C CA . MET A 1 240 ? 25.279 3.133 68.951 1.00 73.12 240 MET A CA 1
ATOM 1940 C C . MET A 1 240 ? 26.564 3.151 69.788 1.00 73.12 240 MET A C 1
ATOM 1942 O O . MET A 1 240 ? 27.650 3.336 69.236 1.00 73.12 240 MET A O 1
ATOM 1946 N N . ASN A 1 241 ? 26.467 2.921 71.098 1.00 73.50 241 ASN A N 1
ATOM 1947 C CA . ASN A 1 241 ? 27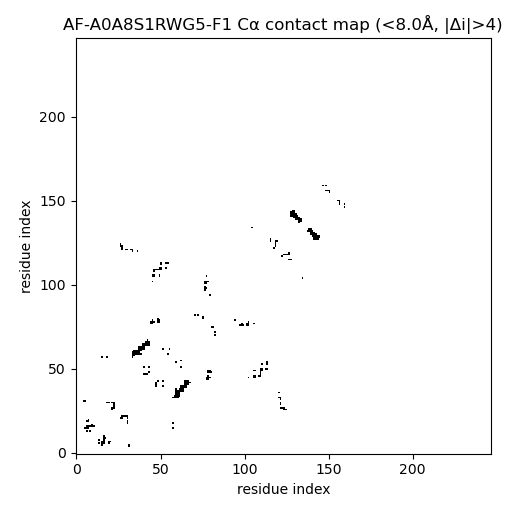.636 2.846 71.975 1.00 73.50 241 ASN A CA 1
ATOM 1948 C C . ASN A 1 241 ? 28.401 1.518 71.826 1.00 73.50 241 ASN A C 1
ATOM 1950 O O . ASN A 1 241 ? 29.630 1.532 71.846 1.00 73.50 241 ASN A O 1
ATOM 1954 N N . GLN A 1 242 ? 27.712 0.397 71.579 1.00 73.00 242 GLN A N 1
ATOM 1955 C CA . GLN A 1 242 ? 28.356 -0.898 71.295 1.00 73.00 242 GLN A CA 1
ATOM 1956 C C . GLN A 1 242 ? 29.135 -0.920 69.970 1.00 73.00 242 GLN A C 1
ATOM 1958 O O . GLN A 1 242 ? 30.169 -1.578 69.877 1.00 73.00 242 GLN A O 1
ATOM 1963 N N . LEU A 1 243 ? 28.677 -0.190 68.949 1.00 71.81 243 LEU A N 1
ATOM 1964 C CA . LEU A 1 243 ? 29.380 -0.108 67.662 1.00 71.81 243 LEU A CA 1
ATOM 1965 C C . LEU A 1 243 ? 30.656 0.746 67.735 1.00 71.81 243 LEU A C 1
ATOM 1967 O O . LEU A 1 243 ? 31.592 0.512 66.976 1.00 71.81 243 LEU A O 1
ATOM 1971 N N . LYS A 1 244 ? 30.722 1.702 68.671 1.00 71.69 244 LYS A N 1
ATOM 1972 C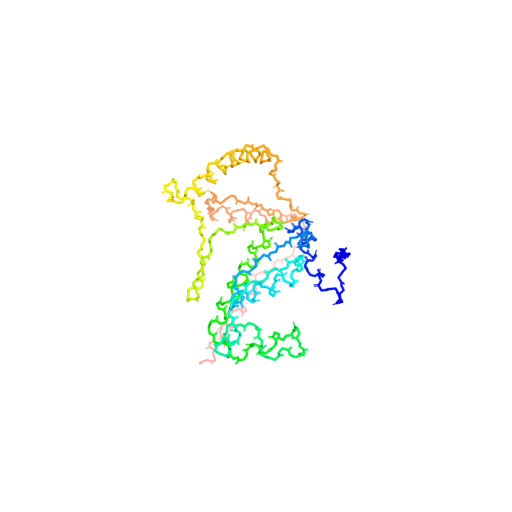 CA . LYS A 1 244 ? 31.900 2.559 68.882 1.00 71.69 244 LYS A CA 1
ATOM 1973 C C . LYS A 1 244 ? 33.025 1.889 69.671 1.00 71.69 244 LYS A C 1
ATOM 1975 O O . LYS A 1 244 ? 34.154 2.348 69.579 1.00 71.69 244 LYS A O 1
ATOM 1980 N N . SER A 1 245 ? 32.751 0.824 70.428 1.00 69.38 245 SER A N 1
ATOM 1981 C CA . SER A 1 245 ? 33.777 0.116 71.211 1.00 69.38 245 SER A CA 1
ATOM 1982 C C . SER A 1 245 ? 34.479 -1.018 70.451 1.00 69.38 245 SER A C 1
ATOM 1984 O O . SER A 1 245 ? 35.219 -1.782 71.063 1.00 69.38 245 SER A O 1
ATOM 1986 N N . LEU A 1 246 ? 34.217 -1.173 69.148 1.00 61.50 246 LEU A N 1
ATOM 1987 C CA . LEU A 1 246 ? 34.809 -2.210 68.289 1.00 61.50 246 LEU A CA 1
ATOM 1988 C C . LEU A 1 246 ? 35.742 -1.646 67.195 1.00 61.50 246 LEU A C 1
ATOM 1990 O O . LEU A 1 246 ? 36.049 -2.357 66.238 1.00 61.50 246 LEU A O 1
ATOM 1994 N N . GLN A 1 247 ? 36.208 -0.399 67.337 1.00 48.84 247 GLN A N 1
ATOM 1995 C CA . GLN A 1 247 ? 37.287 0.191 66.531 1.00 48.84 247 GLN A CA 1
ATOM 1996 C C . GLN A 1 247 ? 38.504 0.520 67.391 1.00 48.84 247 GLN A C 1
ATOM 1998 O O . GLN A 1 247 ? 38.303 1.036 68.512 1.00 48.84 247 GLN A O 1
#

InterPro domains:
  IPR000594 THIF-type NAD/FAD binding fold [PF00899] (16-81)
  IPR045886 ThiF/MoeB/HesA family [PTHR43267] (29-81)

Nearest PDB structures (foldseek):
  6h77-assembly1_A  TM=8.078E-01  e=3.159E-13  Homo sapiens
  6h77-assembly1_B  TM=8.145E-01  e=3.354E-13  Homo sapiens
  6h77-assembly2_D  TM=8.136E-01  e=3.780E-13  Homo sapiens
  6h78-assembly4_H  TM=8.702E-01  e=6.278E-12  Homo sapiens
  6h78-assembly5_I  TM=8.683E-01  e=1.634E-11  Homo sapiens

Foldseek 3Di:
DPLDQQDCDPDPPRLCVVVSVCCVVVQFVDLSLQLVDEDEQEDCALLNVLLVVLSVSSNHNYYHYHYDDDDDPVRPLRHPDDPCPPDDPDDPPPNPPDHPPNNVVSNVNSVLVNVLVCCVSRVGDDRFPDWDADPVVRDIDGDDDDDDCPDPDPVSNVVVVVVVVVVVVVVVVVVVVVVPDDDDDDDPDDPPVDDDDDPPDPDPVVVVVVVVVPPDDDDDDDDDDDDDDDPPVVVVVVVVVVVVVPD

Solvent-accessible surface area (backbone atoms only — not comparable to full-atom values): 15945 Å² total; per-residue (Å²): 131,85,83,74,78,82,61,66,57,85,44,95,87,40,89,48,19,73,65,44,43,38,39,78,71,67,61,26,91,61,68,72,59,42,46,76,43,70,49,79,44,77,46,64,45,34,36,34,36,41,26,53,50,53,42,55,74,72,44,49,46,42,79,44,80,44,66,92,78,78,95,48,80,90,47,52,55,37,34,82,68,69,93,72,82,80,81,69,101,75,69,76,82,72,60,80,83,76,54,57,72,62,31,57,53,25,46,50,52,10,49,54,51,42,53,40,50,47,23,60,76,59,70,28,88,81,66,72,81,37,76,46,77,40,83,91,72,77,41,78,46,78,50,79,82,75,84,64,91,81,49,89,48,65,68,57,50,54,48,50,60,59,46,52,56,51,50,52,54,52,52,59,50,49,58,61,56,63,74,74,65,84,83,76,91,78,73,95,74,66,93,80,68,80,76,88,76,65,89,87,60,84,78,60,70,75,58,57,60,56,55,64,68,69,71,64,83,86,79,81,84,84,90,84,90,77,92,83,93,76,66,71,69,63,53,60,55,52,55,58,53,59,64,61,73,75,114